Protein AF-A0A5C5SPI8-F1 (afdb_monomer_lite)

pLDDT: mean 88.45, std 10.44, range [51.81, 97.94]

Structure (mmCIF, N/CA/C/O backbone):
data_AF-A0A5C5SPI8-F1
#
_entry.id   AF-A0A5C5SPI8-F1
#
loop_
_atom_site.group_PDB
_atom_site.id
_atom_site.type_symbol
_atom_site.label_atom_id
_atom_site.label_alt_id
_atom_site.label_comp_id
_atom_site.label_asym_id
_atom_site.label_entity_id
_atom_site.label_seq_id
_atom_site.pdbx_PDB_ins_code
_atom_site.Cartn_x
_atom_site.Cartn_y
_atom_site.Cartn_z
_atom_site.occupancy
_atom_site.B_iso_or_equiv
_atom_site.auth_seq_id
_atom_site.auth_comp_id
_atom_site.auth_asym_id
_atom_site.auth_atom_id
_atom_site.pdbx_PDB_model_num
ATOM 1 N N . MET A 1 1 ? 3.574 -2.630 -10.233 1.00 72.62 1 MET A N 1
ATOM 2 C CA . MET A 1 1 ? 4.723 -3.313 -10.884 1.00 72.62 1 MET A CA 1
ATOM 3 C C . MET A 1 1 ? 5.734 -3.700 -9.813 1.00 72.62 1 MET A C 1
ATOM 5 O O . MET A 1 1 ? 6.119 -2.830 -9.042 1.00 72.62 1 MET A O 1
ATOM 9 N N . THR A 1 2 ? 6.133 -4.973 -9.719 1.00 78.25 2 THR A N 1
ATOM 10 C CA . THR A 1 2 ? 7.056 -5.429 -8.660 1.00 78.25 2 THR A CA 1
ATOM 11 C C . THR A 1 2 ? 8.488 -4.953 -8.918 1.00 78.25 2 THR A C 1
ATOM 13 O O . THR A 1 2 ? 8.890 -4.759 -10.068 1.00 78.25 2 THR A O 1
ATOM 16 N N . ARG A 1 3 ? 9.302 -4.815 -7.864 1.00 78.56 3 ARG A N 1
ATOM 17 C CA . ARG A 1 3 ? 10.731 -4.468 -7.985 1.00 78.56 3 ARG A CA 1
ATOM 18 C C . ARG A 1 3 ? 11.495 -5.427 -8.899 1.00 78.56 3 ARG A C 1
ATOM 20 O O . ARG A 1 3 ? 12.309 -4.992 -9.707 1.00 78.56 3 ARG A O 1
ATOM 27 N N . ARG A 1 4 ? 11.189 -6.726 -8.823 1.00 83.06 4 ARG A N 1
ATOM 28 C CA . ARG A 1 4 ? 11.770 -7.750 -9.710 1.00 83.06 4 ARG A CA 1
ATOM 29 C C . ARG A 1 4 ? 11.398 -7.515 -11.174 1.00 83.06 4 ARG A C 1
ATOM 31 O O . ARG A 1 4 ? 12.216 -7.746 -12.055 1.00 83.06 4 ARG A O 1
ATOM 38 N N . ALA A 1 5 ? 10.179 -7.055 -11.455 1.00 84.62 5 ALA A N 1
ATOM 39 C CA . ALA A 1 5 ? 9.789 -6.675 -12.809 1.00 84.62 5 ALA A CA 1
ATOM 40 C C . ALA A 1 5 ? 10.542 -5.424 -13.289 1.00 84.62 5 ALA A C 1
ATOM 42 O O . ALA A 1 5 ? 11.054 -5.443 -14.401 1.00 84.62 5 ALA A O 1
ATOM 43 N N . LEU A 1 6 ? 10.687 -4.391 -12.447 1.00 87.00 6 LEU A N 1
ATOM 44 C CA . LEU A 1 6 ? 11.466 -3.191 -12.790 1.00 87.00 6 LEU A CA 1
ATOM 45 C C . LEU A 1 6 ? 12.919 -3.534 -13.124 1.00 87.00 6 LEU A C 1
ATOM 47 O O . LEU A 1 6 ? 13.425 -3.112 -14.156 1.00 87.00 6 LEU A O 1
ATOM 51 N N . LEU A 1 7 ? 13.568 -4.339 -12.280 1.00 89.50 7 LEU A N 1
ATOM 52 C CA . LEU A 1 7 ? 14.961 -4.728 -12.483 1.00 89.50 7 LEU A CA 1
ATOM 53 C C . LEU A 1 7 ? 15.142 -5.532 -13.776 1.00 89.50 7 LEU A C 1
ATOM 55 O O . LEU A 1 7 ? 16.089 -5.280 -14.511 1.00 89.50 7 LEU A O 1
ATOM 59 N N . ARG A 1 8 ? 14.205 -6.434 -14.103 1.00 91.31 8 ARG A N 1
ATOM 60 C CA . ARG A 1 8 ? 14.204 -7.134 -15.398 1.00 91.31 8 ARG A CA 1
ATOM 61 C C . ARG A 1 8 ? 14.131 -6.159 -16.571 1.00 91.31 8 ARG A C 1
ATOM 63 O O . ARG A 1 8 ? 14.916 -6.298 -17.499 1.00 91.31 8 ARG A O 1
ATOM 70 N N . TRP A 1 9 ? 13.251 -5.159 -16.518 1.00 91.31 9 TRP A N 1
ATOM 71 C CA . TRP A 1 9 ? 13.147 -4.158 -17.585 1.00 91.31 9 TRP A CA 1
ATOM 72 C C . TRP A 1 9 ? 14.398 -3.289 -17.709 1.00 91.31 9 TRP A C 1
ATOM 74 O O . TRP A 1 9 ? 14.837 -3.038 -18.824 1.00 91.31 9 TRP A O 1
ATOM 84 N N . VAL A 1 10 ? 15.017 -2.900 -16.591 1.00 91.62 10 VAL A N 1
ATOM 85 C CA . VAL A 1 10 ? 16.306 -2.188 -16.596 1.00 91.62 10 VAL A CA 1
ATOM 86 C C . VAL A 1 10 ? 17.387 -3.027 -17.275 1.00 91.62 10 VAL A C 1
ATOM 88 O O . VAL A 1 10 ? 18.073 -2.529 -18.163 1.00 91.62 10 VAL A O 1
ATOM 91 N N . VAL A 1 11 ? 17.508 -4.306 -16.908 1.00 93.38 11 VAL A N 1
ATOM 92 C CA . VAL A 1 11 ? 18.486 -5.220 -17.517 1.00 93.38 11 VAL A CA 1
ATOM 93 C C . VAL A 1 11 ? 18.221 -5.391 -19.013 1.00 93.38 11 VAL A C 1
ATOM 95 O O . VAL A 1 11 ? 19.154 -5.289 -19.801 1.00 93.38 11 VAL A O 1
ATOM 98 N N . ILE A 1 12 ? 16.963 -5.584 -19.421 1.00 93.44 12 ILE A N 1
ATOM 99 C CA . ILE A 1 12 ? 16.587 -5.693 -20.838 1.00 93.44 12 ILE A CA 1
ATOM 100 C C . ILE A 1 12 ? 16.983 -4.425 -21.603 1.00 93.44 12 ILE A C 1
ATOM 102 O O . ILE A 1 12 ? 17.610 -4.530 -22.652 1.00 93.44 12 ILE A O 1
ATOM 106 N N . SER A 1 13 ? 16.692 -3.234 -21.074 1.00 91.19 13 SER A N 1
ATOM 107 C CA . SER A 1 13 ? 17.072 -1.975 -21.726 1.00 91.19 13 SER A CA 1
ATOM 108 C C . SER A 1 13 ? 18.589 -1.819 -21.863 1.00 91.19 13 SER A C 1
ATOM 110 O O . SER A 1 13 ? 19.062 -1.381 -22.909 1.00 91.19 13 SER A O 1
ATOM 112 N N . ILE A 1 14 ? 19.365 -2.222 -20.849 1.00 92.56 14 ILE A N 1
ATOM 113 C CA . ILE A 1 14 ? 20.835 -2.231 -20.928 1.00 92.56 14 ILE A CA 1
ATOM 114 C C . ILE A 1 14 ? 21.304 -3.194 -22.025 1.00 92.56 14 ILE A C 1
ATOM 116 O O . ILE A 1 14 ? 22.147 -2.824 -22.840 1.00 92.56 14 ILE A O 1
ATOM 120 N N . LEU A 1 15 ? 20.739 -4.403 -22.086 1.00 94.12 15 LEU A N 1
ATOM 121 C CA . LEU A 1 15 ? 21.083 -5.390 -23.112 1.00 94.12 15 LEU A CA 1
ATOM 122 C C . LEU A 1 15 ? 20.756 -4.895 -24.523 1.00 94.12 15 LEU A C 1
ATOM 124 O O . LEU A 1 15 ? 21.548 -5.130 -25.430 1.00 94.12 15 LEU A O 1
ATOM 128 N N . VAL A 1 16 ? 19.650 -4.168 -24.710 1.00 92.69 16 VAL A N 1
ATOM 129 C CA . VAL A 1 16 ? 19.309 -3.541 -25.998 1.00 92.69 16 VAL A CA 1
ATOM 130 C C . VAL A 1 16 ? 20.384 -2.537 -26.417 1.00 92.69 16 VAL A C 1
ATOM 132 O O . VAL A 1 16 ? 20.832 -2.581 -27.560 1.00 92.69 16 VAL A O 1
ATOM 135 N N . TYR A 1 17 ? 20.856 -1.681 -25.506 1.00 91.94 17 TYR A N 1
ATOM 136 C CA . TYR A 1 17 ? 21.922 -0.723 -25.824 1.00 91.94 17 TYR A CA 1
ATOM 137 C C . TYR A 1 17 ? 23.259 -1.398 -26.126 1.00 91.94 17 TYR A C 1
ATOM 139 O O . TYR A 1 17 ? 23.939 -1.006 -27.074 1.00 91.94 17 TYR A O 1
ATOM 147 N N . VAL A 1 18 ? 23.622 -2.433 -25.364 1.00 93.62 18 VAL A N 1
ATOM 148 C CA . VAL A 1 18 ? 24.851 -3.203 -25.604 1.00 93.62 18 VAL A CA 1
ATOM 149 C C . VAL A 1 18 ? 24.783 -3.929 -26.949 1.00 93.62 18 VAL A C 1
ATOM 151 O O . VAL A 1 18 ? 25.724 -3.839 -27.735 1.00 93.62 18 VAL A O 1
ATOM 154 N N . ALA A 1 19 ? 23.667 -4.599 -27.248 1.00 93.25 19 ALA A N 1
ATOM 155 C CA . ALA A 1 19 ? 23.464 -5.298 -28.515 1.00 93.25 19 ALA A CA 1
ATOM 156 C C . ALA A 1 19 ? 23.486 -4.331 -29.704 1.00 93.25 19 ALA A C 1
ATOM 158 O O . ALA A 1 19 ? 24.113 -4.622 -30.720 1.00 93.25 19 ALA A O 1
ATOM 159 N N . TYR A 1 20 ? 22.861 -3.162 -29.563 1.00 92.00 20 TYR A N 1
ATOM 160 C CA . TYR A 1 20 ? 22.868 -2.127 -30.590 1.00 92.00 20 TYR A CA 1
ATOM 161 C C . TYR A 1 20 ? 24.275 -1.572 -30.854 1.00 92.00 20 TYR A C 1
ATOM 163 O O . TYR A 1 20 ? 24.692 -1.461 -32.006 1.00 92.00 20 TYR A O 1
ATOM 171 N N . GLY A 1 21 ? 25.041 -1.287 -29.796 1.00 90.50 21 GLY A N 1
ATOM 172 C CA . GLY A 1 21 ? 26.439 -0.870 -29.921 1.00 90.50 21 GLY A CA 1
ATOM 173 C C . GLY A 1 21 ? 27.302 -1.932 -30.606 1.00 90.50 21 GLY A C 1
ATOM 174 O O . GLY A 1 21 ? 28.035 -1.615 -31.542 1.00 90.50 21 GLY A O 1
ATOM 175 N N . ALA A 1 22 ? 27.161 -3.198 -30.200 1.00 91.25 22 ALA A N 1
ATOM 176 C CA . ALA A 1 22 ? 27.872 -4.316 -30.817 1.00 91.25 22 ALA A CA 1
ATOM 177 C C . ALA A 1 22 ? 27.516 -4.471 -32.308 1.00 91.25 22 ALA A C 1
ATOM 179 O O . ALA A 1 22 ? 28.406 -4.634 -33.144 1.00 91.25 22 ALA A O 1
ATOM 180 N N . LEU A 1 23 ? 26.234 -4.341 -32.658 1.00 89.94 23 LEU A N 1
ATOM 181 C CA . LEU A 1 23 ? 25.749 -4.389 -34.038 1.00 89.94 23 LEU A CA 1
ATOM 182 C C . LEU A 1 23 ? 26.369 -3.280 -34.902 1.00 89.94 23 LEU A C 1
ATOM 184 O O . LEU A 1 23 ? 26.854 -3.557 -35.998 1.00 89.94 23 LEU A O 1
ATOM 188 N N . LEU A 1 24 ? 26.413 -2.042 -34.398 1.00 88.75 24 LEU A N 1
ATOM 189 C CA . LEU A 1 24 ? 27.061 -0.926 -35.096 1.00 88.75 24 LEU A CA 1
ATOM 190 C C . LEU A 1 24 ? 28.559 -1.181 -35.300 1.00 88.75 24 LEU A C 1
ATOM 192 O O . LEU A 1 24 ? 29.081 -0.924 -36.384 1.00 88.75 24 LEU A O 1
ATOM 196 N N . THR A 1 25 ? 29.252 -1.714 -34.286 1.00 87.62 25 THR A N 1
ATOM 197 C CA . THR A 1 25 ? 30.677 -2.060 -34.424 1.00 87.62 25 THR A CA 1
ATOM 198 C C . THR A 1 25 ? 30.917 -3.184 -35.427 1.00 87.62 25 THR A C 1
ATOM 200 O O . THR A 1 25 ? 31.888 -3.124 -36.176 1.00 87.62 25 THR A O 1
ATOM 203 N N . TRP A 1 26 ? 30.019 -4.171 -35.487 1.00 88.88 26 TRP A N 1
ATOM 204 C CA . TRP A 1 26 ? 30.094 -5.274 -36.439 1.00 88.88 26 TRP A CA 1
ATOM 205 C C . TRP A 1 26 ? 29.888 -4.795 -37.877 1.00 88.88 26 TRP A C 1
ATOM 207 O O . TRP A 1 26 ? 30.702 -5.105 -38.742 1.00 88.88 26 TRP A O 1
ATOM 217 N N . PHE A 1 27 ? 28.851 -3.989 -38.133 1.00 87.44 27 PHE A N 1
ATOM 218 C CA . PHE A 1 27 ? 28.604 -3.438 -39.468 1.00 87.44 27 PHE A CA 1
ATOM 219 C C . PHE A 1 27 ? 29.737 -2.538 -39.954 1.00 87.44 27 PHE A C 1
ATOM 221 O O . PHE A 1 27 ? 30.085 -2.609 -41.124 1.00 87.44 27 PHE A O 1
ATOM 228 N N . LYS A 1 28 ? 30.370 -1.770 -39.061 1.00 82.69 28 LYS A N 1
ATOM 229 C CA . LYS A 1 28 ? 31.554 -0.975 -39.408 1.00 82.69 28 LYS A CA 1
ATOM 230 C C . LYS A 1 28 ? 32.764 -1.833 -39.810 1.00 82.69 28 LYS A C 1
ATOM 232 O O . LYS A 1 28 ? 33.607 -1.369 -40.561 1.00 82.69 28 LYS A O 1
ATOM 237 N N . PHE A 1 29 ? 32.894 -3.045 -39.268 1.00 84.06 29 PHE A N 1
ATOM 238 C CA . PHE A 1 29 ? 34.015 -3.940 -39.579 1.00 84.06 29 PHE A CA 1
ATOM 239 C C . PHE A 1 29 ? 33.792 -4.744 -40.869 1.00 84.06 29 PHE A C 1
ATOM 241 O O . PHE A 1 29 ? 34.738 -5.259 -41.459 1.00 84.06 29 PHE A O 1
ATOM 248 N N . VAL A 1 30 ? 32.538 -4.877 -41.304 1.00 84.88 30 VAL A N 1
ATOM 249 C CA . VAL A 1 30 ? 32.168 -5.581 -42.530 1.00 84.88 30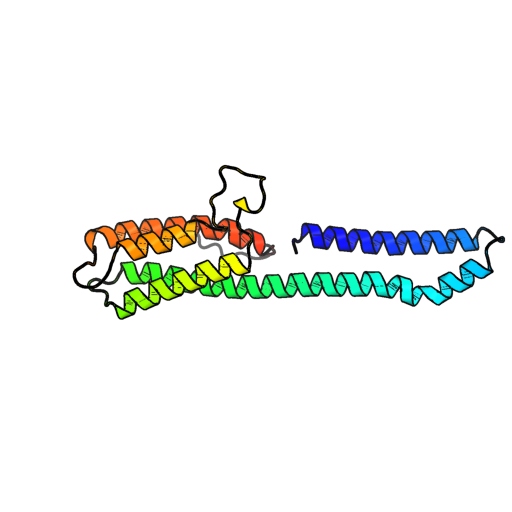 VAL A CA 1
ATOM 250 C C . VAL A 1 30 ? 31.853 -4.542 -43.607 1.00 84.88 30 VAL A C 1
ATOM 252 O O . VAL A 1 30 ? 30.705 -4.124 -43.735 1.00 84.88 30 VAL A O 1
ATOM 255 N N . ASP A 1 31 ? 32.851 -4.195 -44.430 1.00 74.88 31 ASP A N 1
ATOM 256 C CA . ASP A 1 31 ? 32.797 -3.175 -45.509 1.00 74.88 31 ASP A CA 1
ATOM 257 C C . ASP A 1 31 ? 31.640 -3.344 -46.523 1.00 74.88 31 ASP A C 1
ATOM 259 O O . ASP A 1 31 ? 31.391 -2.497 -47.375 1.00 74.88 31 ASP A O 1
ATOM 263 N N . ARG A 1 32 ? 30.895 -4.451 -46.454 1.00 75.62 32 ARG A N 1
ATOM 264 C CA . ARG A 1 32 ? 29.754 -4.757 -47.323 1.00 75.62 32 ARG A CA 1
ATOM 265 C C . ARG A 1 32 ? 28.450 -4.047 -46.926 1.00 75.62 32 ARG A C 1
ATOM 267 O O . ARG A 1 32 ? 27.472 -4.175 -47.658 1.00 75.62 32 ARG A O 1
ATOM 274 N N . PHE A 1 33 ? 28.400 -3.356 -45.783 1.00 78.94 33 PHE A N 1
ATOM 275 C CA . PHE A 1 33 ? 27.154 -2.835 -45.193 1.00 78.94 33 PHE A CA 1
ATOM 276 C C . PHE A 1 33 ? 27.175 -1.334 -44.835 1.00 78.94 33 PHE A C 1
ATOM 278 O O . PHE A 1 33 ? 26.428 -0.908 -43.953 1.00 78.94 33 PHE A O 1
ATOM 285 N N . ASP A 1 34 ? 27.975 -0.516 -45.524 1.00 82.62 34 ASP A N 1
ATOM 286 C CA . ASP A 1 34 ? 28.138 0.918 -45.216 1.00 82.62 34 ASP A CA 1
ATOM 287 C C . ASP A 1 34 ? 26.823 1.723 -45.220 1.00 82.62 34 ASP A C 1
ATOM 289 O O . ASP A 1 34 ? 26.576 2.515 -44.308 1.00 82.62 34 ASP A O 1
ATOM 293 N N . GLU A 1 35 ? 25.927 1.486 -46.185 1.00 85.00 35 GLU A N 1
ATOM 294 C CA . GLU A 1 35 ? 24.625 2.175 -46.253 1.00 85.00 35 GLU A CA 1
ATOM 295 C C . GLU A 1 35 ? 23.737 1.867 -45.033 1.00 85.00 35 GLU A C 1
ATOM 297 O O . GLU A 1 35 ? 23.106 2.759 -44.461 1.00 85.00 35 GLU A O 1
ATOM 302 N N . LEU A 1 36 ? 23.728 0.606 -44.585 1.00 82.75 36 LEU A N 1
ATOM 303 C CA . LEU A 1 36 ? 22.985 0.169 -43.398 1.00 82.75 36 LEU A CA 1
ATOM 304 C C . LEU A 1 36 ? 23.602 0.717 -42.107 1.00 82.75 36 LEU A C 1
ATOM 306 O O . LEU A 1 36 ? 22.867 1.056 -41.177 1.00 82.75 36 LEU A O 1
ATOM 310 N N . TYR A 1 37 ? 24.931 0.835 -42.045 1.00 87.06 37 TYR A N 1
ATOM 311 C CA . TYR A 1 37 ? 25.619 1.455 -40.915 1.00 87.06 37 TYR A CA 1
ATOM 312 C C . TYR A 1 37 ? 25.238 2.932 -40.765 1.00 87.06 37 TYR A C 1
ATOM 314 O O . TYR A 1 37 ? 24.908 3.350 -39.654 1.00 87.06 37 TYR A O 1
ATOM 322 N N . VAL A 1 38 ? 25.238 3.708 -41.857 1.00 86.06 38 VAL A N 1
ATOM 323 C CA . VAL A 1 38 ? 24.836 5.127 -41.833 1.00 86.06 38 VAL A CA 1
ATOM 324 C C . VAL A 1 38 ? 23.380 5.265 -41.390 1.00 86.06 38 VAL A C 1
ATOM 326 O O . VAL A 1 38 ? 23.105 6.011 -40.452 1.00 86.06 38 VAL A O 1
ATOM 329 N N . LEU A 1 39 ? 22.468 4.471 -41.964 1.00 87.19 39 LEU A N 1
ATOM 330 C CA . LEU A 1 39 ? 21.051 4.491 -41.591 1.00 87.19 39 LEU A CA 1
ATOM 331 C C . LEU A 1 39 ? 20.829 4.182 -40.101 1.00 87.19 39 LEU A C 1
ATOM 333 O O . LEU A 1 39 ? 20.083 4.892 -39.423 1.00 87.19 39 LEU A O 1
ATOM 337 N N . LEU A 1 40 ? 21.467 3.129 -39.577 1.00 86.00 40 LEU A N 1
ATOM 338 C CA . LEU A 1 40 ? 21.348 2.773 -38.163 1.00 86.00 40 LEU A CA 1
ATOM 339 C C . LEU A 1 40 ? 21.964 3.859 -37.282 1.00 86.00 40 LEU A C 1
ATOM 341 O O . LEU A 1 40 ? 21.304 4.351 -36.372 1.00 86.00 40 LEU A O 1
ATOM 345 N N . LYS A 1 41 ? 23.193 4.291 -37.574 1.00 88.56 41 LYS A N 1
ATOM 346 C CA . LYS A 1 41 ? 23.879 5.350 -36.825 1.00 88.56 41 LYS A CA 1
ATOM 347 C C . LYS A 1 41 ? 23.022 6.615 -36.724 1.00 88.56 41 LYS A C 1
ATOM 349 O O . LYS A 1 41 ? 22.874 7.144 -35.622 1.00 88.56 41 LYS A O 1
ATOM 354 N N . ASP A 1 42 ? 22.429 7.058 -37.826 1.00 90.00 42 ASP A N 1
ATOM 355 C CA . ASP A 1 42 ? 21.577 8.250 -37.854 1.00 90.00 42 ASP A CA 1
ATOM 356 C C . ASP A 1 42 ? 20.254 8.015 -37.098 1.00 90.00 42 ASP A C 1
ATOM 358 O O . ASP A 1 42 ? 19.723 8.914 -36.443 1.00 90.00 42 ASP A O 1
ATOM 362 N N . GLY A 1 43 ? 19.770 6.769 -37.078 1.00 88.50 43 GLY A N 1
ATOM 363 C CA . GLY A 1 43 ? 18.635 6.312 -36.275 1.00 88.50 43 GLY A CA 1
ATOM 364 C C . GLY A 1 43 ? 18.925 6.063 -34.786 1.00 88.50 43 GLY A C 1
ATOM 365 O O . GLY A 1 43 ? 18.003 5.715 -34.042 1.00 88.50 43 GLY A O 1
ATOM 366 N N . ALA A 1 44 ? 20.161 6.249 -34.305 1.00 88.06 44 ALA A N 1
ATOM 367 C CA . ALA A 1 44 ? 20.547 5.914 -32.927 1.00 88.06 44 ALA A CA 1
ATOM 368 C C . ALA A 1 44 ? 19.720 6.654 -31.861 1.00 88.06 44 ALA A C 1
ATOM 370 O O . ALA A 1 44 ? 19.452 6.109 -30.785 1.00 88.06 44 ALA A O 1
ATOM 371 N N . ILE A 1 45 ? 19.264 7.873 -32.160 1.00 89.44 45 ILE A N 1
ATOM 372 C CA . ILE A 1 45 ? 18.375 8.634 -31.271 1.00 89.44 45 ILE A CA 1
ATOM 373 C C . ILE A 1 45 ? 17.043 7.896 -31.078 1.00 89.44 45 ILE A C 1
ATOM 375 O O . ILE A 1 45 ? 16.564 7.793 -29.954 1.00 89.44 45 ILE A O 1
ATOM 379 N N . PHE A 1 46 ? 16.467 7.306 -32.127 1.00 88.31 46 PHE A N 1
ATOM 380 C CA . PHE A 1 46 ? 15.212 6.556 -32.012 1.00 88.31 46 PHE A CA 1
ATOM 381 C C . PHE A 1 46 ? 15.395 5.250 -31.238 1.00 88.31 46 PHE A C 1
ATOM 383 O O . PHE A 1 46 ? 14.592 4.933 -30.358 1.00 88.31 46 PHE A O 1
ATOM 390 N N . VAL A 1 47 ? 16.483 4.524 -31.512 1.00 87.50 47 VAL A N 1
ATOM 391 C CA . VAL A 1 47 ? 16.797 3.270 -30.810 1.00 87.50 47 VAL A CA 1
ATOM 392 C C . VAL A 1 47 ? 17.080 3.515 -29.327 1.00 87.50 47 VAL A C 1
ATOM 394 O O . VAL A 1 47 ? 16.706 2.697 -28.489 1.00 87.50 47 VAL A O 1
ATOM 397 N N . SER A 1 48 ? 17.686 4.654 -28.980 1.00 87.88 48 SER A N 1
ATOM 398 C CA . SER A 1 48 ? 17.901 5.045 -27.582 1.00 87.88 48 SER A CA 1
ATOM 399 C C . SER A 1 48 ? 16.641 5.590 -26.903 1.00 87.88 48 SER A C 1
ATOM 401 O O . SER A 1 48 ? 16.398 5.302 -25.730 1.00 87.88 48 SER A O 1
ATOM 403 N N . ALA A 1 49 ? 15.793 6.321 -27.626 1.00 92.69 49 ALA A N 1
ATOM 404 C CA . ALA A 1 49 ? 14.584 6.916 -27.067 1.00 92.69 49 ALA A CA 1
ATOM 405 C C . ALA A 1 49 ? 13.556 5.869 -26.610 1.00 92.69 49 ALA A C 1
ATOM 407 O O . ALA A 1 49 ? 12.930 6.051 -25.565 1.00 92.69 49 ALA A O 1
ATOM 408 N N . VAL A 1 50 ? 13.385 4.763 -27.344 1.00 91.12 50 VAL A N 1
ATOM 409 C CA . VAL A 1 50 ? 12.337 3.768 -27.043 1.00 91.12 50 VAL A CA 1
ATOM 410 C C . VAL A 1 50 ? 12.544 3.079 -25.680 1.00 91.12 50 VAL A C 1
ATOM 412 O O . VAL A 1 50 ? 11.633 3.146 -24.846 1.00 91.12 50 VAL A O 1
ATOM 415 N N . PRO A 1 51 ? 13.707 2.466 -25.367 1.00 91.56 51 PRO A N 1
ATOM 416 C CA . PRO A 1 51 ? 13.924 1.857 -24.056 1.00 91.56 51 PRO A CA 1
ATOM 417 C C . PRO A 1 51 ? 13.954 2.897 -22.930 1.00 91.56 51 PRO A C 1
ATOM 419 O O . PRO A 1 51 ? 13.483 2.607 -21.830 1.00 91.56 51 PRO A O 1
ATOM 422 N N . ALA A 1 52 ? 14.448 4.113 -23.189 1.00 90.94 52 ALA A N 1
ATOM 423 C CA . ALA A 1 52 ? 14.432 5.206 -22.216 1.00 90.94 52 ALA A CA 1
ATOM 424 C C . ALA A 1 52 ? 13.002 5.641 -21.844 1.00 90.94 52 ALA A C 1
ATOM 426 O O . ALA A 1 52 ? 12.677 5.773 -20.659 1.00 90.94 52 ALA A O 1
ATOM 427 N N . ALA A 1 53 ? 12.125 5.811 -22.836 1.00 94.81 53 ALA A N 1
ATOM 428 C CA . ALA A 1 53 ? 10.718 6.134 -22.618 1.00 94.81 53 ALA A CA 1
ATOM 429 C C . ALA A 1 53 ? 9.997 5.004 -21.868 1.00 94.81 53 ALA A C 1
ATOM 431 O O . ALA A 1 53 ? 9.257 5.257 -20.913 1.00 94.81 53 ALA A O 1
ATOM 432 N N . TRP A 1 54 ? 10.271 3.748 -22.232 1.00 92.69 54 TRP A N 1
ATOM 433 C CA . TRP A 1 54 ? 9.703 2.589 -21.544 1.00 92.69 54 TRP A CA 1
ATOM 434 C C . TRP A 1 54 ? 10.137 2.501 -20.077 1.00 92.69 54 TRP A C 1
ATOM 436 O O . TRP A 1 54 ? 9.307 2.268 -19.193 1.00 92.69 54 TRP A O 1
ATOM 446 N N . LEU A 1 55 ? 11.424 2.731 -19.793 1.00 93.12 55 LEU A N 1
ATOM 447 C CA . LEU A 1 55 ? 11.929 2.783 -18.423 1.00 93.12 55 LEU A CA 1
ATOM 448 C C . LEU A 1 55 ? 11.282 3.917 -17.637 1.00 93.12 55 LEU A C 1
ATOM 450 O O . LEU A 1 55 ? 10.848 3.689 -16.510 1.00 93.12 55 LEU A O 1
ATOM 454 N N . THR A 1 56 ? 11.150 5.101 -18.235 1.00 94.31 56 THR A N 1
ATOM 455 C CA . THR A 1 56 ? 10.451 6.234 -17.615 1.00 94.31 56 THR A CA 1
ATOM 456 C C . THR A 1 56 ? 9.024 5.849 -17.222 1.00 94.31 56 THR A C 1
ATOM 458 O O . THR A 1 56 ? 8.644 6.018 -16.063 1.00 94.31 56 THR A O 1
ATOM 461 N N . ALA A 1 57 ? 8.261 5.233 -18.129 1.00 93.25 57 ALA A N 1
ATOM 462 C CA . ALA A 1 57 ? 6.909 4.754 -17.835 1.00 93.25 57 ALA A CA 1
ATOM 463 C C . ALA A 1 57 ? 6.892 3.694 -16.713 1.00 93.25 57 ALA A C 1
ATOM 465 O O . ALA A 1 57 ? 6.023 3.704 -15.838 1.00 93.25 57 ALA A O 1
ATOM 466 N N . CYS A 1 58 ? 7.872 2.787 -16.700 1.00 92.50 58 CYS A N 1
ATOM 467 C CA . CYS A 1 58 ? 8.039 1.785 -15.648 1.00 92.50 58 CYS A CA 1
ATOM 468 C C . CYS A 1 58 ? 8.314 2.413 -14.271 1.00 92.50 58 CYS A C 1
ATOM 470 O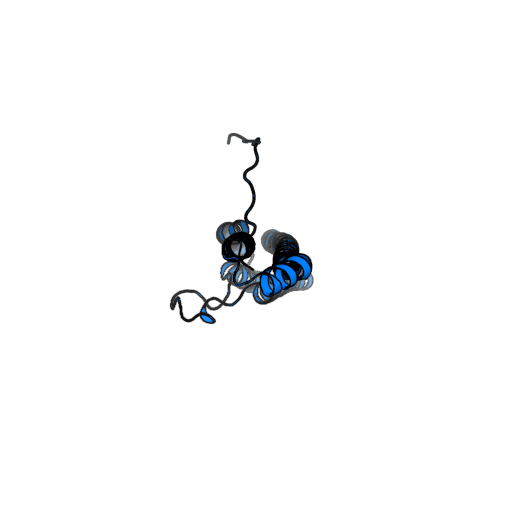 O . CYS A 1 58 ? 7.711 1.998 -13.275 1.00 92.50 58 CYS A O 1
ATOM 472 N N . PHE A 1 59 ? 9.201 3.409 -14.209 1.00 92.38 59 PHE A N 1
ATOM 473 C CA . PHE A 1 59 ? 9.506 4.145 -12.984 1.00 92.38 59 PHE A CA 1
ATOM 474 C C . PHE A 1 59 ? 8.291 4.930 -12.492 1.00 92.38 59 PHE A C 1
ATOM 476 O O . PHE A 1 59 ? 7.930 4.787 -11.327 1.00 92.38 59 PHE A O 1
ATOM 483 N N . GLN A 1 60 ? 7.602 5.656 -13.377 1.00 93.25 60 GLN A N 1
ATOM 484 C CA . GLN A 1 60 ? 6.375 6.389 -13.040 1.00 93.25 60 GLN A CA 1
ATOM 485 C C . GLN A 1 60 ? 5.314 5.470 -12.419 1.00 93.25 60 GLN A C 1
ATOM 487 O O . GLN A 1 60 ? 4.783 5.768 -11.349 1.00 93.25 60 GLN A O 1
ATOM 492 N N . ARG A 1 61 ? 5.069 4.297 -13.019 1.00 91.25 61 ARG A N 1
ATOM 493 C CA . ARG A 1 61 ? 4.136 3.297 -12.466 1.00 91.25 61 ARG A CA 1
ATOM 494 C C . ARG A 1 61 ? 4.563 2.780 -11.090 1.00 91.25 61 ARG A C 1
ATOM 496 O O . ARG A 1 61 ? 3.706 2.510 -10.252 1.00 91.25 61 ARG A O 1
ATOM 503 N N . ARG A 1 62 ? 5.866 2.588 -10.844 1.00 89.88 62 ARG A N 1
ATOM 504 C CA . ARG A 1 62 ? 6.361 2.145 -9.526 1.00 89.88 62 ARG A CA 1
ATOM 505 C C . ARG A 1 62 ? 6.220 3.249 -8.481 1.00 89.88 62 ARG A C 1
ATOM 507 O O . ARG A 1 62 ? 5.821 2.934 -7.364 1.00 89.88 62 ARG A O 1
ATOM 514 N N . THR A 1 63 ? 6.525 4.493 -8.834 1.00 91.25 63 THR A N 1
ATOM 515 C CA . THR A 1 63 ? 6.382 5.645 -7.936 1.00 91.25 63 THR A CA 1
ATOM 516 C C . THR A 1 63 ? 4.928 5.839 -7.527 1.00 91.25 63 THR A C 1
ATOM 518 O O . THR A 1 63 ? 4.648 5.821 -6.333 1.00 91.25 63 THR A O 1
ATOM 521 N N . SER A 1 64 ? 4.003 5.873 -8.492 1.00 91.81 64 SER A N 1
ATOM 522 C CA . SER A 1 64 ? 2.566 6.010 -8.218 1.00 91.81 64 SER A CA 1
ATOM 523 C C . SER A 1 64 ? 2.030 4.884 -7.325 1.00 91.81 64 SER A C 1
ATOM 525 O O . SER A 1 64 ? 1.303 5.137 -6.371 1.00 91.81 64 SER A O 1
ATOM 527 N N . PHE A 1 65 ? 2.464 3.640 -7.555 1.00 90.75 65 PHE A N 1
ATOM 528 C CA . PHE A 1 65 ? 2.113 2.528 -6.668 1.00 90.75 65 PHE A CA 1
ATOM 529 C C . PHE A 1 65 ? 2.641 2.723 -5.237 1.00 90.75 65 PHE A C 1
ATOM 531 O O . PHE A 1 65 ? 1.940 2.426 -4.277 1.00 90.75 65 PHE A O 1
ATOM 538 N N . LEU A 1 66 ? 3.885 3.188 -5.072 1.00 90.81 66 LEU A N 1
ATOM 539 C CA . LEU A 1 66 ? 4.460 3.419 -3.743 1.00 90.81 66 LEU A CA 1
ATOM 540 C C . LEU A 1 66 ? 3.767 4.567 -3.006 1.00 90.81 66 LEU A C 1
ATOM 542 O O . LEU A 1 66 ? 3.655 4.504 -1.786 1.00 90.81 66 LEU A O 1
ATOM 546 N N . GLU A 1 67 ? 3.322 5.596 -3.722 1.00 92.12 67 GLU A N 1
ATOM 547 C CA . GLU A 1 67 ? 2.518 6.691 -3.169 1.00 92.12 67 GLU A CA 1
ATOM 548 C C . GLU A 1 67 ? 1.167 6.175 -2.671 1.00 92.12 67 GLU A C 1
ATOM 550 O O . GLU A 1 67 ? 0.886 6.299 -1.482 1.00 92.12 67 GLU A O 1
ATOM 555 N N . GLN A 1 68 ? 0.417 5.463 -3.518 1.00 92.06 68 GLN A N 1
ATOM 556 C CA . GLN A 1 68 ? -0.849 4.827 -3.125 1.00 92.06 68 GLN A CA 1
ATOM 557 C C . GLN A 1 68 ? -0.674 3.901 -1.916 1.00 92.06 68 GLN A C 1
ATOM 559 O O . GLN A 1 68 ? -1.486 3.904 -0.996 1.00 92.06 68 GLN A O 1
ATOM 564 N N . LEU A 1 69 ? 0.425 3.141 -1.873 1.00 92.75 69 LEU A N 1
ATOM 565 C CA . LEU A 1 69 ? 0.719 2.257 -0.751 1.00 92.75 69 LEU A CA 1
ATOM 566 C C . LEU A 1 69 ? 0.974 3.029 0.557 1.00 92.75 69 LEU A C 1
ATOM 568 O O . LEU A 1 69 ? 0.577 2.555 1.621 1.00 92.75 69 LEU A O 1
ATOM 572 N N . ARG A 1 70 ? 1.620 4.207 0.506 1.00 92.69 70 ARG A N 1
ATOM 573 C CA . ARG A 1 70 ? 1.825 5.075 1.687 1.00 92.69 70 ARG A CA 1
ATOM 574 C C . ARG A 1 70 ? 0.504 5.621 2.210 1.00 92.69 70 ARG A C 1
ATOM 576 O O . ARG A 1 70 ? 0.288 5.583 3.422 1.00 92.69 70 ARG A O 1
ATOM 583 N N . ASP A 1 71 ? -0.360 6.077 1.314 1.00 93.56 71 ASP A N 1
ATOM 584 C CA . ASP A 1 71 ? -1.675 6.601 1.680 1.00 93.56 71 ASP A CA 1
ATOM 585 C C . ASP A 1 71 ? -2.534 5.498 2.303 1.00 93.56 71 ASP A C 1
ATOM 587 O O . ASP A 1 71 ? -3.064 5.668 3.403 1.00 93.56 71 ASP A O 1
ATOM 591 N N . LEU A 1 72 ? -2.555 4.319 1.674 1.00 93.88 72 LEU A N 1
ATOM 592 C CA . LEU A 1 72 ? -3.231 3.130 2.186 1.00 93.88 72 LEU A CA 1
ATOM 593 C C . LEU A 1 72 ? -2.707 2.716 3.566 1.00 93.88 72 LEU A C 1
ATOM 595 O O . LEU A 1 72 ? -3.484 2.379 4.458 1.00 93.88 72 LEU A O 1
ATOM 599 N N . TRP A 1 73 ? -1.387 2.760 3.771 1.00 94.44 73 TRP A N 1
ATOM 600 C CA . TRP A 1 73 ? -0.780 2.480 5.071 1.00 94.44 73 TRP A CA 1
ATOM 601 C C . TRP A 1 73 ? -1.248 3.462 6.146 1.00 94.44 73 TRP A C 1
ATOM 603 O O . TRP A 1 73 ? -1.582 3.032 7.249 1.00 94.44 73 TRP A O 1
ATOM 613 N N . SER A 1 74 ? -1.291 4.760 5.836 1.00 95.25 74 SER A N 1
ATOM 614 C CA . SER A 1 74 ? -1.764 5.785 6.771 1.00 95.25 74 SER A CA 1
ATOM 615 C C . SER A 1 74 ? -3.227 5.549 7.162 1.00 95.25 74 SER A C 1
ATOM 617 O O . SER A 1 74 ? -3.546 5.476 8.349 1.00 95.25 74 SER A O 1
ATOM 619 N N . GLN A 1 75 ? -4.096 5.325 6.171 1.00 95.75 75 GLN A N 1
ATOM 620 C CA . GLN A 1 75 ? -5.521 5.049 6.388 1.00 95.75 75 GLN A CA 1
ATOM 621 C C . GLN A 1 75 ? -5.747 3.767 7.197 1.00 95.75 75 GLN A C 1
ATOM 623 O O . GLN A 1 75 ? -6.589 3.729 8.092 1.00 95.75 75 GLN A O 1
ATOM 628 N N . LEU A 1 76 ? -4.965 2.721 6.923 1.00 96.12 76 LEU A N 1
ATOM 629 C CA . LEU A 1 76 ? -5.018 1.468 7.668 1.00 96.12 76 LEU A CA 1
ATOM 630 C C . LEU A 1 76 ? -4.611 1.648 9.128 1.00 96.12 76 LEU A C 1
ATOM 632 O O . LEU A 1 76 ? -5.277 1.114 10.014 1.00 96.12 76 LEU A O 1
ATOM 636 N N . VAL A 1 77 ? -3.513 2.367 9.384 1.00 96.69 77 VAL A N 1
ATOM 637 C CA . VAL A 1 77 ? -3.076 2.657 10.753 1.00 96.69 77 VAL A CA 1
ATOM 638 C C . VAL A 1 77 ? -4.184 3.394 11.493 1.00 96.69 77 VAL A C 1
ATOM 640 O O . VAL A 1 77 ? -4.543 2.961 12.584 1.00 96.69 77 VAL A O 1
ATOM 643 N N . ASP A 1 78 ? -4.754 4.435 10.888 1.00 97.31 78 ASP A N 1
ATOM 644 C CA . ASP A 1 78 ? -5.848 5.217 11.468 1.00 97.31 78 ASP A CA 1
ATOM 645 C C . ASP A 1 78 ? -7.075 4.343 11.787 1.00 97.31 78 ASP A C 1
ATOM 647 O O . ASP A 1 78 ? -7.523 4.294 12.931 1.00 97.31 78 ASP A O 1
ATOM 651 N N . ALA A 1 79 ? -7.549 3.545 10.825 1.00 97.56 79 ALA A N 1
ATOM 652 C CA . ALA A 1 79 ? -8.697 2.658 11.018 1.00 97.56 79 ALA A CA 1
ATOM 653 C C . ALA A 1 79 ? -8.465 1.603 12.116 1.00 97.56 79 ALA A C 1
ATOM 655 O O . ALA A 1 79 ? -9.355 1.332 12.923 1.00 97.56 79 ALA A O 1
ATOM 656 N N . VAL A 1 80 ? -7.266 1.014 12.181 1.00 97.44 80 VAL A N 1
ATOM 657 C CA . VAL A 1 80 ? -6.919 0.038 13.226 1.00 97.44 80 VAL A CA 1
ATOM 658 C C . VAL A 1 80 ? -6.760 0.713 14.587 1.00 97.44 80 VAL A C 1
ATOM 660 O O . VAL A 1 80 ? -7.176 0.137 15.592 1.00 97.44 80 VAL A O 1
ATOM 663 N N . GLN A 1 81 ? -6.181 1.916 14.657 1.00 97.75 81 GLN A N 1
ATOM 664 C CA . GLN A 1 81 ? -6.104 2.654 15.919 1.00 97.75 81 GLN A CA 1
ATOM 665 C C . GLN A 1 81 ? -7.499 3.014 16.423 1.00 97.75 81 GLN A C 1
ATOM 667 O O . GLN A 1 81 ? -7.779 2.786 17.596 1.00 97.75 81 GLN A O 1
ATOM 672 N N . GLU A 1 82 ? -8.397 3.488 15.561 1.00 97.62 82 GLU A N 1
ATOM 673 C CA . GLU A 1 82 ? -9.786 3.743 15.948 1.00 97.62 82 GLU A CA 1
ATOM 674 C C . GLU A 1 82 ? -10.509 2.477 16.403 1.00 97.62 82 GLU A C 1
ATOM 676 O O . GLU A 1 82 ? -11.204 2.512 17.416 1.00 97.62 82 GLU A O 1
ATOM 681 N N . ALA A 1 83 ? -10.296 1.347 15.725 1.00 97.75 83 ALA A N 1
ATOM 682 C CA . ALA A 1 83 ? -10.818 0.055 16.160 1.00 97.75 83 ALA A CA 1
ATOM 683 C C . ALA A 1 83 ? -10.327 -0.316 17.567 1.00 97.75 83 ALA A C 1
ATOM 685 O O . ALA A 1 83 ? -11.119 -0.741 18.406 1.00 97.75 83 ALA A O 1
ATOM 686 N N . VAL A 1 84 ? -9.040 -0.108 17.860 1.00 97.81 84 VAL A N 1
ATOM 687 C CA . VAL A 1 84 ? -8.485 -0.321 19.204 1.00 97.81 84 VAL A CA 1
ATOM 688 C C . VAL A 1 84 ? -9.116 0.642 20.209 1.00 97.81 84 VAL A C 1
ATOM 690 O O . VAL A 1 84 ? -9.587 0.184 21.247 1.00 97.81 84 VAL A O 1
ATOM 693 N N . GLN A 1 85 ? -9.188 1.942 19.911 1.00 97.69 85 GLN A N 1
ATOM 694 C CA . GLN A 1 85 ? -9.782 2.942 20.809 1.00 97.69 85 GLN A CA 1
ATOM 695 C C . GLN A 1 85 ? -11.258 2.660 21.095 1.00 97.69 85 GLN A C 1
ATOM 697 O O . GLN A 1 85 ? -11.707 2.805 22.229 1.00 97.69 85 GLN A O 1
ATOM 702 N N . TYR A 1 86 ? -12.000 2.169 20.104 1.00 97.62 86 TYR A N 1
ATOM 703 C CA . TYR A 1 86 ? -13.391 1.764 20.272 1.00 97.62 86 TYR A CA 1
ATOM 704 C C . TYR A 1 86 ? -13.562 0.712 21.374 1.00 97.62 86 TYR A C 1
ATOM 706 O O . TYR A 1 86 ? -14.484 0.804 22.179 1.00 97.62 86 TYR A O 1
ATOM 714 N N . THR A 1 87 ? -12.623 -0.235 21.489 1.00 97.19 87 THR A N 1
ATOM 715 C CA . THR A 1 87 ? -12.644 -1.257 22.554 1.00 97.19 87 THR A CA 1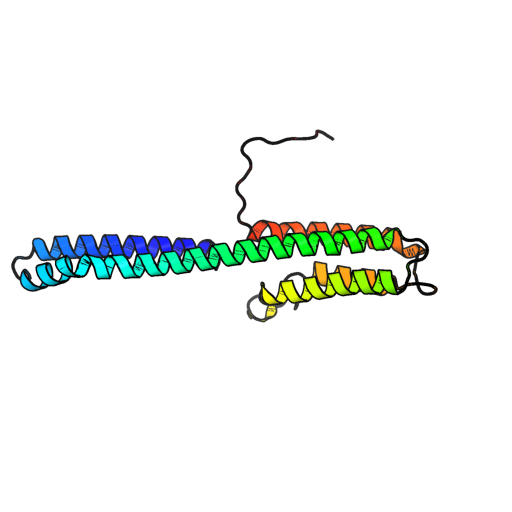
ATOM 716 C C . THR A 1 87 ? -12.376 -0.711 23.963 1.00 97.19 87 THR A C 1
ATOM 718 O O . THR A 1 87 ? -12.442 -1.471 24.929 1.00 97.19 87 THR A O 1
ATOM 721 N N . HIS A 1 88 ? -12.000 0.560 24.115 1.00 96.88 88 HIS A N 1
ATOM 722 C CA . HIS A 1 88 ? -11.828 1.210 25.419 1.00 96.88 88 HIS A CA 1
ATOM 723 C C . HIS A 1 88 ? -13.083 1.954 25.889 1.00 96.88 88 HIS A C 1
ATOM 725 O O . HIS A 1 88 ? -13.125 2.383 27.039 1.00 96.88 88 HIS A O 1
ATOM 731 N N . LEU A 1 89 ? -14.088 2.121 25.028 1.00 95.38 89 LEU A N 1
ATOM 732 C CA . LEU A 1 89 ? -15.320 2.817 25.381 1.00 95.38 89 LEU A CA 1
ATOM 733 C C . LEU A 1 89 ? -16.201 1.930 26.267 1.00 95.38 89 LEU A C 1
ATOM 735 O O . LEU A 1 89 ? -16.424 0.765 25.955 1.00 95.38 89 LEU A O 1
ATOM 739 N N . GLU A 1 90 ? -16.738 2.497 27.346 1.00 91.25 90 GLU A N 1
ATOM 740 C CA . GLU A 1 90 ? -17.649 1.780 28.250 1.00 91.25 90 GLU A CA 1
ATOM 741 C C . GLU A 1 90 ? -19.073 1.697 27.682 1.00 91.25 90 GLU A C 1
ATOM 743 O O . GLU A 1 90 ? -19.730 0.664 27.776 1.00 91.25 90 GLU A O 1
ATOM 748 N N . ALA A 1 91 ? -19.537 2.780 27.051 1.00 92.56 91 ALA A N 1
ATOM 749 C CA . ALA A 1 91 ? -20.871 2.892 26.465 1.00 92.56 91 ALA A CA 1
ATOM 750 C C . ALA A 1 91 ? -20.798 3.539 25.069 1.00 92.56 91 ALA A C 1
ATOM 752 O O . ALA A 1 91 ? -21.139 4.714 24.903 1.00 92.56 91 ALA A O 1
ATOM 753 N N . PRO A 1 92 ? -20.309 2.812 24.047 1.00 95.25 92 PRO A N 1
ATOM 754 C CA . PRO A 1 92 ? -20.150 3.374 22.717 1.00 95.25 92 PRO A CA 1
ATOM 755 C C . PRO A 1 92 ? -21.498 3.664 22.054 1.00 95.25 92 PRO A C 1
ATOM 757 O O . PRO A 1 92 ? -22.421 2.845 22.044 1.00 95.25 92 PRO A O 1
ATOM 760 N N . THR A 1 93 ? -21.587 4.832 21.431 1.00 97.19 93 THR A N 1
ATOM 761 C CA . THR A 1 93 ? -22.758 5.260 20.660 1.00 97.19 93 THR A CA 1
ATOM 762 C C . THR A 1 93 ? -22.802 4.589 19.286 1.00 97.19 93 THR A C 1
ATOM 764 O O . THR A 1 93 ? -21.780 4.170 18.735 1.00 97.19 93 THR A O 1
ATOM 767 N N . GLN A 1 94 ? -23.990 4.554 18.677 1.00 96.75 94 GLN A N 1
ATOM 768 C CA . GLN A 1 94 ? -24.157 4.081 17.299 1.00 96.75 94 GLN A CA 1
ATOM 769 C C . GLN A 1 94 ? -23.313 4.893 16.303 1.00 96.75 94 GLN A C 1
ATOM 771 O O . GLN A 1 94 ? -22.765 4.330 15.360 1.00 96.75 94 GLN A O 1
ATOM 776 N N . ALA A 1 95 ? -23.171 6.205 16.516 1.00 97.56 95 ALA A N 1
ATOM 777 C CA . ALA A 1 95 ? -22.369 7.066 15.650 1.00 97.56 95 ALA A CA 1
ATOM 778 C C . ALA A 1 95 ? -20.873 6.707 15.702 1.00 97.56 95 ALA A C 1
ATOM 780 O O . ALA A 1 95 ? -20.215 6.633 14.662 1.00 97.56 95 ALA A O 1
ATOM 781 N N . GLN A 1 96 ? -20.343 6.423 16.898 1.00 97.38 96 GLN A N 1
ATOM 782 C CA . GLN A 1 96 ? -18.963 5.955 17.068 1.00 97.38 96 GLN A CA 1
ATOM 783 C C . GLN A 1 96 ? -18.755 4.597 16.392 1.00 97.38 96 GLN A C 1
ATOM 785 O O . GLN A 1 96 ? -17.803 4.434 15.634 1.00 97.38 96 GLN A O 1
ATOM 790 N N . TYR A 1 97 ? -19.685 3.658 16.591 1.00 97.75 97 TYR A N 1
ATOM 791 C CA . TYR A 1 97 ? -19.650 2.353 15.925 1.00 97.75 97 TYR A CA 1
ATOM 792 C C . TYR A 1 97 ? -19.639 2.485 14.399 1.00 97.75 97 TYR A C 1
ATOM 794 O O . TYR A 1 97 ? -18.756 1.953 13.729 1.00 97.75 97 TYR A O 1
ATOM 802 N N . ALA A 1 98 ? -20.583 3.249 13.846 1.00 97.38 98 ALA A N 1
ATOM 803 C CA . ALA A 1 98 ? -20.699 3.458 12.408 1.00 97.38 98 ALA A CA 1
ATOM 804 C C . ALA A 1 98 ? -19.440 4.108 11.818 1.00 97.38 98 ALA A C 1
ATOM 806 O O . ALA A 1 98 ? -19.040 3.762 10.709 1.00 97.38 98 ALA A O 1
ATOM 807 N N . THR A 1 99 ? -18.793 5.009 12.563 1.00 97.69 99 THR A N 1
ATOM 808 C CA . THR A 1 99 ? -17.536 5.645 12.143 1.00 97.69 99 THR A CA 1
ATOM 809 C C . THR A 1 99 ? -16.422 4.612 11.993 1.00 97.69 99 THR A C 1
ATOM 811 O O . THR A 1 99 ? -15.832 4.510 10.917 1.00 97.69 99 THR A O 1
ATOM 814 N N . VAL A 1 100 ? -16.194 3.789 13.020 1.00 97.69 100 VAL A N 1
ATOM 815 C CA . VAL A 1 100 ? -15.139 2.761 13.016 1.00 97.69 100 VAL A CA 1
ATOM 816 C C . VAL A 1 100 ? -15.398 1.716 11.931 1.00 97.69 100 VAL A C 1
ATOM 818 O O . VAL A 1 100 ? -14.512 1.402 11.135 1.00 97.69 100 VAL A O 1
ATOM 821 N N . MET A 1 101 ? -16.636 1.222 11.839 1.00 97.94 101 MET A N 1
ATOM 822 C CA . MET A 1 101 ? -17.024 0.230 10.834 1.00 97.94 101 MET A CA 1
ATOM 823 C C . MET A 1 101 ? -16.890 0.773 9.411 1.00 97.94 101 MET A C 1
ATOM 825 O O . MET A 1 101 ? -16.401 0.065 8.529 1.00 97.94 101 MET A O 1
ATOM 829 N N . LYS A 1 102 ? -17.255 2.042 9.185 1.00 97.94 102 LYS A N 1
ATOM 830 C CA . LYS A 1 102 ? -17.045 2.715 7.900 1.00 97.94 102 LYS A CA 1
ATOM 831 C C . LYS A 1 102 ? -15.560 2.786 7.558 1.00 97.94 102 LYS A C 1
ATOM 833 O O . LYS A 1 102 ? -15.201 2.419 6.444 1.00 97.94 102 LYS A O 1
ATOM 838 N N . LYS A 1 103 ? -14.697 3.230 8.481 1.00 97.56 103 LYS A N 1
ATOM 839 C CA . LYS A 1 103 ? -13.251 3.327 8.216 1.00 97.56 103 LYS A CA 1
ATOM 840 C C . LYS A 1 103 ? -12.642 1.972 7.871 1.00 97.56 103 LYS A C 1
ATOM 842 O O . LYS A 1 103 ? -11.923 1.871 6.881 1.00 97.56 103 LYS A O 1
ATOM 847 N N . LEU A 1 104 ? -12.974 0.930 8.634 1.00 97.25 104 LEU A N 1
ATOM 848 C CA . LEU A 1 104 ? -12.512 -0.427 8.347 1.00 97.25 104 LEU A CA 1
ATOM 849 C C . LEU A 1 104 ? -13.017 -0.921 6.984 1.00 97.25 104 LEU A C 1
ATOM 851 O O . LEU A 1 104 ? -12.231 -1.483 6.230 1.00 97.25 104 LEU A O 1
ATOM 855 N N . SER A 1 105 ? -14.283 -0.670 6.636 1.00 96.25 105 SER A N 1
ATOM 856 C CA . SER A 1 105 ? -14.839 -1.044 5.327 1.00 96.25 105 SER A CA 1
ATOM 857 C C . SER A 1 105 ? -14.139 -0.330 4.170 1.00 96.25 105 SER A C 1
ATOM 859 O O . SER A 1 105 ? -13.781 -0.976 3.192 1.00 96.25 105 SER A O 1
ATOM 861 N N . VAL A 1 106 ? -13.905 0.981 4.293 1.00 95.69 106 VAL A N 1
ATOM 862 C CA . VAL A 1 106 ? -13.187 1.762 3.273 1.00 95.69 106 VAL A CA 1
ATOM 863 C C . VAL A 1 106 ? -11.786 1.198 3.075 1.00 95.69 106 VAL A C 1
ATOM 865 O O . VAL A 1 106 ? -11.400 0.909 1.951 1.00 95.69 106 VAL A O 1
ATOM 868 N N . VAL A 1 107 ? -11.049 0.961 4.164 1.00 95.56 107 VAL A N 1
ATOM 869 C CA . VAL A 1 107 ? -9.706 0.380 4.075 1.00 95.56 107 VAL A CA 1
ATOM 870 C C . VAL A 1 107 ? -9.746 -1.000 3.417 1.00 95.56 107 VAL A C 1
ATOM 872 O O . VAL A 1 107 ? -8.913 -1.279 2.563 1.00 95.56 107 VAL A O 1
ATOM 875 N N . ILE A 1 108 ? -10.714 -1.855 3.756 1.00 92.81 108 ILE A N 1
ATOM 876 C CA . ILE A 1 108 ? -10.890 -3.164 3.106 1.00 92.81 108 ILE A CA 1
ATOM 877 C C . ILE A 1 108 ? -11.034 -3.003 1.588 1.00 92.81 108 ILE A C 1
ATOM 879 O O . ILE A 1 108 ? -10.321 -3.678 0.845 1.00 92.81 108 ILE A O 1
ATOM 883 N N . ASP A 1 109 ? -11.896 -2.107 1.118 1.00 92.00 109 ASP A N 1
ATOM 884 C CA . ASP A 1 109 ? -12.114 -1.917 -0.320 1.00 92.00 109 ASP A CA 1
ATOM 885 C C . ASP A 1 109 ? -10.896 -1.297 -1.021 1.00 92.00 109 ASP A C 1
ATOM 887 O O . ASP A 1 109 ? -10.520 -1.745 -2.107 1.00 92.00 109 ASP A O 1
ATOM 891 N N . GLU A 1 110 ? -10.198 -0.360 -0.377 1.00 92.44 110 GLU A N 1
ATOM 892 C CA . GLU A 1 110 ? -8.946 0.198 -0.902 1.00 92.44 110 GLU A CA 1
ATOM 893 C C . GLU A 1 110 ? -7.837 -0.861 -1.004 1.00 92.44 110 GLU A C 1
ATOM 895 O O . GLU A 1 110 ? -7.065 -0.899 -1.963 1.00 92.44 110 GLU A O 1
ATOM 900 N N . PHE A 1 111 ? -7.780 -1.810 -0.068 1.00 90.69 111 PHE A N 1
ATOM 901 C CA . PHE A 1 111 ? -6.857 -2.938 -0.189 1.00 90.69 111 PHE A CA 1
ATOM 902 C C . PHE A 1 111 ? -7.154 -3.808 -1.414 1.00 90.69 111 PHE A C 1
ATOM 904 O O . PHE A 1 111 ? -6.214 -4.282 -2.054 1.00 90.69 111 PHE A O 1
ATOM 911 N N . ARG A 1 112 ? -8.431 -3.994 -1.766 1.00 87.00 112 ARG A N 1
ATOM 912 C CA . ARG A 1 112 ? -8.840 -4.748 -2.966 1.00 87.00 112 ARG A CA 1
ATOM 913 C C . ARG A 1 112 ? -8.581 -3.989 -4.260 1.00 87.00 112 ARG A C 1
ATOM 915 O O . ARG A 1 112 ? -8.414 -4.618 -5.300 1.00 87.00 112 ARG A O 1
ATOM 922 N N . SER A 1 113 ? -8.568 -2.658 -4.216 1.00 87.00 113 SER A N 1
ATOM 923 C CA . SER A 1 113 ? -8.263 -1.837 -5.390 1.00 87.00 113 SER A CA 1
ATOM 924 C C . SER A 1 113 ? -6.769 -1.904 -5.740 1.00 87.00 113 SER A C 1
ATOM 926 O O . SER A 1 113 ? -6.404 -1.963 -6.917 1.00 87.00 113 SER A O 1
ATOM 928 N N . VAL A 1 114 ? -5.901 -1.963 -4.721 1.00 87.69 114 VAL A N 1
ATOM 929 C CA . VAL A 1 114 ? -4.437 -1.986 -4.883 1.00 87.69 114 VAL A CA 1
ATOM 930 C C . VAL A 1 114 ? -3.885 -3.403 -5.082 1.00 87.69 114 VAL A C 1
ATOM 932 O O . VAL A 1 114 ? -2.957 -3.599 -5.877 1.00 87.69 114 VAL A O 1
ATOM 935 N N . PHE A 1 115 ? -4.428 -4.398 -4.374 1.00 85.44 115 PHE A N 1
ATOM 936 C CA . PHE A 1 115 ? -3.951 -5.782 -4.402 1.00 85.44 115 PHE A CA 1
ATOM 937 C C . PHE A 1 115 ? -4.996 -6.730 -4.989 1.00 85.44 115 PHE A C 1
ATOM 939 O O . PHE A 1 115 ? -6.171 -6.676 -4.645 1.00 85.44 115 PHE A O 1
ATOM 946 N N . ARG A 1 116 ? -4.541 -7.660 -5.836 1.00 76.44 116 ARG A N 1
ATOM 947 C CA . ARG A 1 116 ? -5.391 -8.743 -6.346 1.00 76.44 116 ARG A CA 1
ATOM 948 C C . ARG A 1 116 ? -5.733 -9.730 -5.237 1.00 76.44 116 ARG A C 1
ATOM 950 O O . ARG A 1 116 ? -4.895 -9.989 -4.371 1.00 76.44 116 ARG A O 1
ATOM 957 N N . ASN A 1 117 ? -6.932 -10.305 -5.303 1.00 71.81 117 ASN A N 1
ATOM 958 C CA . ASN A 1 117 ? -7.326 -11.397 -4.415 1.00 71.81 117 ASN A CA 1
ATOM 959 C C . ASN A 1 117 ? -6.427 -12.622 -4.662 1.00 71.81 117 ASN A C 1
ATOM 961 O O . ASN A 1 117 ? -5.986 -12.849 -5.791 1.00 71.81 117 ASN A O 1
ATOM 965 N N . LEU A 1 118 ? -6.145 -13.404 -3.616 1.00 65.88 118 LEU A N 1
ATOM 966 C CA . LEU A 1 118 ? -5.177 -14.503 -3.702 1.00 65.88 118 LEU A CA 1
ATOM 967 C C . LEU A 1 118 ? -5.672 -15.630 -4.629 1.00 65.88 118 LEU A C 1
ATOM 969 O O . LEU A 1 118 ? -4.886 -16.123 -5.431 1.00 65.88 118 LEU A O 1
ATOM 973 N N . ASP A 1 119 ? -6.980 -15.910 -4.641 1.00 58.81 119 ASP A N 1
ATOM 974 C CA . ASP A 1 119 ? -7.607 -16.926 -5.508 1.00 58.81 119 ASP A CA 1
ATOM 975 C C . ASP A 1 119 ? -7.832 -16.498 -6.973 1.00 58.81 119 ASP A C 1
ATOM 977 O O . ASP A 1 119 ? -8.234 -17.313 -7.807 1.00 58.81 119 ASP A O 1
ATOM 981 N N . GLU A 1 120 ? -7.565 -15.238 -7.344 1.00 56.41 120 GLU A N 1
ATOM 982 C CA . GLU A 1 120 ? -7.565 -14.851 -8.768 1.00 56.41 120 GLU A CA 1
ATOM 983 C C . GLU A 1 120 ? -6.393 -15.493 -9.528 1.00 56.41 120 GLU A C 1
ATOM 985 O O . GLU A 1 120 ? -6.454 -15.669 -10.748 1.00 56.41 120 GLU A O 1
ATOM 990 N N . ALA A 1 121 ? -5.333 -15.869 -8.810 1.00 53.72 121 ALA A N 1
ATOM 991 C CA . ALA A 1 121 ? -4.264 -16.716 -9.307 1.00 53.72 121 ALA A CA 1
ATOM 992 C C . ALA A 1 121 ? -4.486 -18.125 -8.740 1.00 53.72 121 ALA A C 1
ATOM 994 O O . ALA A 1 121 ? -4.440 -18.312 -7.533 1.00 53.72 121 ALA A O 1
ATOM 995 N N . ARG A 1 122 ? -4.714 -19.131 -9.594 1.00 55.62 122 ARG A N 1
ATOM 996 C CA . ARG A 1 122 ? -4.961 -20.550 -9.229 1.00 55.62 122 ARG A CA 1
ATOM 997 C C . ARG A 1 122 ? -3.800 -21.247 -8.477 1.00 55.62 122 ARG A C 1
ATOM 999 O O . ARG A 1 122 ? -3.727 -22.473 -8.471 1.00 55.62 122 ARG A O 1
ATOM 1006 N N . ASP A 1 123 ? -2.878 -20.497 -7.886 1.00 55.94 123 ASP A N 1
ATOM 1007 C CA . ASP A 1 123 ? -1.567 -20.967 -7.448 1.00 55.94 123 ASP A CA 1
ATOM 1008 C C . ASP A 1 123 ? -1.525 -21.403 -5.969 1.00 55.94 123 ASP A C 1
ATOM 1010 O O . ASP A 1 123 ? -0.545 -22.028 -5.563 1.00 55.94 123 ASP A O 1
ATOM 1014 N N . ALA A 1 124 ? -2.561 -21.137 -5.157 1.00 55.19 124 ALA A N 1
ATOM 1015 C CA . ALA A 1 124 ? -2.604 -21.578 -3.757 1.00 55.19 124 ALA A CA 1
ATOM 1016 C C . ALA A 1 124 ? -4.040 -21.870 -3.254 1.00 55.19 124 ALA A C 1
ATOM 1018 O O . ALA A 1 124 ? -4.769 -20.945 -2.930 1.00 55.19 124 ALA A O 1
ATOM 1019 N N . PRO A 1 125 ? -4.458 -23.143 -3.118 1.00 54.22 125 PRO A N 1
ATOM 1020 C CA . PRO A 1 125 ? -5.816 -23.494 -2.675 1.00 54.22 125 PRO A CA 1
ATOM 1021 C C . PRO A 1 125 ? -6.124 -23.168 -1.197 1.00 54.22 125 PRO A C 1
ATOM 1023 O O . PRO A 1 125 ? -7.288 -23.183 -0.814 1.00 54.22 125 PRO A O 1
ATOM 1026 N N . ASP A 1 126 ? -5.107 -22.854 -0.383 1.00 56.44 126 ASP A N 1
ATOM 1027 C CA . ASP A 1 126 ? -5.251 -22.492 1.040 1.00 56.44 126 ASP A CA 1
ATOM 1028 C C . ASP A 1 126 ? -5.052 -20.986 1.309 1.00 56.44 126 ASP A C 1
ATOM 1030 O O . ASP A 1 126 ? -5.003 -20.545 2.463 1.00 56.44 126 ASP A O 1
ATOM 1034 N N . SER A 1 127 ? -4.882 -20.169 0.265 1.00 58.19 127 SER A N 1
ATOM 1035 C CA . SER A 1 127 ? -4.765 -18.720 0.423 1.00 58.19 127 SER A CA 1
ATOM 1036 C C . SER A 1 127 ? -6.154 -18.093 0.418 1.00 58.19 127 SER A C 1
ATOM 1038 O O . SER A 1 127 ? -6.852 -18.198 -0.574 1.00 58.19 127 SER A O 1
ATOM 1040 N N . GLY A 1 128 ? -6.576 -17.474 1.524 1.00 60.22 128 GLY A N 1
ATOM 1041 C CA . GLY A 1 128 ? -7.932 -16.926 1.661 1.00 60.22 128 GLY A CA 1
ATOM 1042 C C . GLY A 1 128 ? -8.376 -15.988 0.525 1.00 60.22 128 GLY A C 1
ATOM 1043 O O . GLY A 1 128 ? -7.570 -15.419 -0.207 1.00 60.22 128 GLY A O 1
ATOM 1044 N N . TYR A 1 129 ? -9.686 -15.771 0.423 1.00 68.19 129 TYR A N 1
ATOM 1045 C CA . TYR A 1 129 ? -10.325 -15.008 -0.654 1.00 68.19 129 TYR A CA 1
ATOM 1046 C C . TYR A 1 129 ? -9.955 -13.513 -0.696 1.00 68.19 129 TYR A C 1
ATOM 1048 O O . TYR A 1 129 ? -10.319 -12.819 -1.649 1.00 68.19 129 TYR A O 1
ATOM 1056 N N . PHE A 1 130 ? -9.288 -12.985 0.335 1.00 72.19 130 PHE A N 1
ATOM 1057 C CA . PHE A 1 130 ? -8.944 -11.572 0.466 1.00 72.19 130 PHE A CA 1
ATOM 1058 C C . PHE A 1 130 ? -7.418 -11.349 0.541 1.00 72.19 130 PHE A C 1
ATOM 1060 O O . PHE A 1 130 ? -6.729 -12.114 1.219 1.00 72.19 130 PHE A O 1
ATOM 1067 N N . PRO A 1 131 ? -6.862 -10.271 -0.064 1.00 71.44 131 PRO A N 1
ATOM 1068 C CA . PRO A 1 131 ? -5.411 -10.045 -0.101 1.00 71.44 131 PRO A CA 1
ATOM 1069 C C . PRO A 1 131 ? -4.758 -10.017 1.291 1.00 71.44 131 PRO A C 1
ATOM 1071 O O . PRO A 1 131 ? -3.615 -10.436 1.461 1.00 71.44 131 PRO A O 1
ATOM 1074 N N . PHE A 1 132 ? -5.499 -9.535 2.298 1.00 83.25 132 PHE A N 1
ATOM 1075 C CA . PHE A 1 132 ? -5.070 -9.437 3.694 1.00 83.25 132 PHE A CA 1
ATOM 1076 C C . PHE A 1 132 ? -6.194 -9.765 4.694 1.00 83.25 132 PHE A C 1
ATOM 1078 O O . PHE A 1 132 ? -6.839 -8.867 5.242 1.00 83.25 132 PHE A O 1
ATOM 1085 N N . GLU A 1 133 ? -6.434 -11.053 4.951 1.00 87.06 133 GLU A N 1
ATOM 1086 C CA . GLU A 1 133 ? -7.548 -11.537 5.796 1.00 87.06 133 GLU A CA 1
ATOM 1087 C C . GLU A 1 133 ? -7.600 -10.913 7.203 1.00 87.06 133 GLU A C 1
ATOM 1089 O O . GLU A 1 133 ? -8.676 -10.734 7.773 1.00 87.06 133 GLU A O 1
ATOM 1094 N N . SER A 1 134 ? -6.457 -10.502 7.762 1.00 91.88 134 SER A N 1
ATOM 1095 C CA . SER A 1 134 ? -6.401 -9.861 9.080 1.00 91.88 134 SER A CA 1
ATOM 1096 C C . SER A 1 134 ? -7.281 -8.611 9.195 1.00 91.88 134 SER A C 1
ATOM 1098 O O . SER A 1 134 ? -7.852 -8.385 10.257 1.00 91.88 134 SER A O 1
ATOM 1100 N N . ILE A 1 135 ? -7.406 -7.798 8.136 1.00 92.31 135 ILE A N 1
ATOM 1101 C CA . ILE A 1 135 ? -8.223 -6.566 8.178 1.00 92.31 135 ILE A CA 1
ATOM 1102 C C . ILE A 1 135 ? -9.704 -6.930 8.269 1.00 92.31 135 ILE A C 1
ATOM 1104 O O . ILE A 1 135 ? -10.445 -6.377 9.080 1.00 92.31 135 ILE A O 1
ATOM 1108 N N . ARG A 1 136 ? -10.121 -7.914 7.471 1.00 92.12 136 ARG A N 1
ATOM 1109 C CA . ARG A 1 136 ? -11.483 -8.439 7.486 1.00 92.12 136 ARG A CA 1
ATOM 1110 C C . ARG A 1 136 ? -11.828 -9.064 8.839 1.00 92.12 136 ARG A C 1
ATOM 1112 O O . ARG A 1 136 ? -12.914 -8.834 9.361 1.00 92.12 136 ARG A O 1
ATOM 1119 N N . ALA A 1 137 ? -10.900 -9.808 9.435 1.00 94.56 137 ALA A N 1
ATOM 1120 C CA . ALA A 1 137 ? -11.083 -10.362 10.772 1.00 94.56 137 ALA A CA 1
ATOM 1121 C C . ALA A 1 137 ? -11.259 -9.259 11.833 1.00 94.56 137 ALA A C 1
ATOM 1123 O O . ALA A 1 137 ? -12.157 -9.362 12.664 1.00 94.56 137 ALA A O 1
ATOM 1124 N N . ILE A 1 138 ? -10.478 -8.170 11.767 1.00 96.69 138 ILE A N 1
ATOM 1125 C CA . ILE A 1 138 ? -10.651 -6.998 12.648 1.00 96.69 138 ILE A CA 1
ATOM 1126 C C . ILE A 1 138 ? -12.048 -6.386 12.474 1.00 96.69 138 ILE A C 1
ATOM 1128 O O . ILE A 1 138 ? -12.713 -6.106 13.468 1.00 96.69 138 ILE A O 1
ATOM 1132 N N . TYR A 1 139 ? -12.517 -6.222 11.234 1.00 97.06 139 TYR A N 1
ATOM 1133 C CA . TYR A 1 139 ? -13.870 -5.730 10.953 1.00 97.06 139 TYR A CA 1
ATOM 1134 C C . TYR A 1 139 ? -14.950 -6.584 11.625 1.00 97.06 139 TYR A C 1
ATOM 1136 O O . TYR A 1 139 ? -15.828 -6.042 12.293 1.00 97.06 139 TYR A O 1
ATOM 1144 N N . HIS A 1 140 ? -14.867 -7.911 11.509 1.00 96.69 140 HIS A N 1
ATOM 1145 C CA . HIS A 1 140 ? -15.832 -8.807 12.149 1.00 96.69 140 HIS A CA 1
ATOM 1146 C C . HIS A 1 140 ? -15.750 -8.758 13.680 1.00 96.69 140 HIS A C 1
ATOM 1148 O O . HIS A 1 140 ? -16.783 -8.659 14.333 1.00 96.69 140 HIS A O 1
ATOM 1154 N N . LEU A 1 141 ? -14.543 -8.722 14.253 1.00 97.12 141 LEU A N 1
ATOM 1155 C CA . LEU A 1 141 ? -14.345 -8.610 15.701 1.00 97.12 141 LEU A CA 1
ATOM 1156 C C . LEU A 1 141 ? -14.961 -7.335 16.296 1.00 97.12 141 LEU A C 1
ATOM 1158 O O . LEU A 1 141 ? -15.588 -7.389 17.356 1.00 97.12 141 LEU A O 1
ATOM 1162 N N . ILE A 1 142 ? -14.796 -6.189 15.628 1.00 97.25 142 ILE A N 1
ATOM 1163 C CA . ILE A 1 142 ? -15.431 -4.932 16.052 1.00 97.25 142 ILE A CA 1
ATOM 1164 C C . ILE A 1 142 ? -16.939 -4.976 15.800 1.00 97.25 142 ILE A C 1
ATOM 1166 O O . ILE A 1 142 ? -17.715 -4.529 16.644 1.00 97.25 142 ILE A O 1
ATOM 1170 N N . GLY A 1 143 ? -17.367 -5.561 14.681 1.00 96.38 143 GLY A N 1
ATOM 1171 C CA . GLY A 1 143 ? -18.777 -5.769 14.376 1.00 96.38 143 GLY A CA 1
ATOM 1172 C C . GLY A 1 143 ? -19.502 -6.545 15.478 1.00 96.38 143 GLY A C 1
ATOM 1173 O O . GLY A 1 143 ? -20.566 -6.117 15.927 1.00 96.38 143 GLY A O 1
ATOM 1174 N N . ASP A 1 144 ? -18.879 -7.618 15.965 1.00 96.56 144 ASP A N 1
ATOM 1175 C CA . ASP A 1 144 ? -19.408 -8.511 16.998 1.00 96.56 144 ASP A CA 1
ATOM 1176 C C . ASP A 1 144 ? -19.479 -7.878 18.393 1.00 96.56 144 ASP A C 1
ATOM 1178 O O . ASP A 1 144 ? -20.273 -8.345 19.223 1.00 96.56 144 ASP A O 1
ATOM 1182 N N . LEU A 1 145 ? -18.671 -6.843 18.666 1.00 95.19 145 LEU A N 1
ATOM 1183 C CA . LEU A 1 145 ? -18.747 -6.078 19.914 1.00 95.19 145 LEU A CA 1
ATOM 1184 C C . LEU A 1 145 ? -20.057 -5.294 20.026 1.00 95.19 145 LEU A C 1
ATOM 1186 O O . LEU A 1 145 ? -20.520 -5.090 21.145 1.00 95.19 145 LEU A O 1
ATOM 1190 N N . GLY A 1 146 ? -20.668 -4.908 18.902 1.00 95.00 146 GLY A N 1
ATOM 1191 C CA . GLY A 1 146 ? -21.921 -4.152 18.878 1.00 95.00 146 GLY A CA 1
ATOM 1192 C C . GLY A 1 146 ? -21.779 -2.731 19.429 1.00 95.00 146 GLY A C 1
ATOM 1193 O O . GLY A 1 146 ? -20.680 -2.193 19.507 1.00 95.00 146 GLY A O 1
ATOM 1194 N N . TYR A 1 147 ? -22.902 -2.110 19.798 1.00 96.38 147 TYR A N 1
ATOM 1195 C CA . TYR A 1 147 ? -22.960 -0.744 20.338 1.00 96.38 147 TYR A CA 1
ATOM 1196 C C . TYR A 1 147 ? -24.150 -0.549 21.291 1.00 96.38 147 TYR A C 1
ATOM 1198 O O . TYR A 1 147 ? -25.094 -1.348 21.307 1.00 96.38 147 TYR A O 1
ATOM 1206 N N . GLY A 1 148 ? -24.138 0.536 22.072 1.00 93.69 148 GLY A N 1
ATOM 1207 C CA . GLY A 1 148 ? -25.218 0.883 23.000 1.00 93.69 148 GLY A CA 1
ATOM 1208 C C . GLY A 1 148 ? -25.553 -0.260 23.963 1.00 93.69 148 GLY A C 1
ATOM 1209 O O . GLY A 1 148 ? -24.661 -0.867 24.544 1.00 93.69 148 GLY A O 1
ATOM 1210 N N . ALA A 1 149 ? -26.839 -0.598 24.090 1.00 90.56 149 ALA A N 1
ATOM 1211 C CA . ALA A 1 149 ? -27.299 -1.685 24.962 1.00 90.56 149 ALA A CA 1
ATOM 1212 C C . ALA A 1 149 ? -26.833 -3.088 24.521 1.00 90.56 149 ALA A C 1
ATOM 1214 O O . ALA A 1 149 ? -26.858 -4.021 25.315 1.00 90.56 149 ALA A O 1
ATOM 1215 N N . THR A 1 150 ? -26.416 -3.246 23.260 1.00 92.12 150 THR A N 1
ATOM 1216 C CA . THR A 1 150 ? -25.905 -4.520 22.721 1.00 92.12 150 THR A CA 1
ATOM 1217 C C . THR A 1 150 ? -24.387 -4.650 22.840 1.00 92.12 150 THR A C 1
ATOM 1219 O O . THR A 1 150 ? -23.829 -5.663 22.417 1.00 92.12 150 THR A O 1
ATOM 1222 N N . PHE A 1 151 ? -23.718 -3.632 23.394 1.00 95.69 151 PHE A N 1
ATOM 1223 C CA . PHE A 1 151 ? -22.270 -3.614 23.511 1.00 95.69 151 PHE A CA 1
ATOM 1224 C C . PHE A 1 151 ? -21.767 -4.661 24.510 1.00 95.69 151 PHE A C 1
ATOM 1226 O O . PHE A 1 151 ? -22.172 -4.686 25.673 1.00 95.69 151 PHE A O 1
ATOM 1233 N N . LYS A 1 152 ? -20.845 -5.514 24.060 1.00 94.44 152 LYS A N 1
ATOM 1234 C CA . LYS A 1 152 ? -20.260 -6.602 24.860 1.00 94.44 152 LYS A CA 1
ATOM 1235 C C . LYS A 1 152 ? -18.999 -6.131 25.587 1.00 94.44 152 LYS A C 1
ATOM 1237 O O . LYS A 1 152 ? -17.877 -6.461 25.192 1.00 94.44 152 LYS A O 1
ATOM 1242 N N . ALA A 1 153 ? -19.182 -5.331 26.637 1.00 92.25 153 ALA A N 1
ATOM 1243 C CA . ALA A 1 153 ? -18.082 -4.737 27.404 1.00 92.25 153 ALA A CA 1
ATOM 1244 C C . ALA A 1 153 ? -17.139 -5.785 28.033 1.00 92.25 153 ALA A C 1
ATOM 1246 O O . ALA A 1 153 ? -15.927 -5.580 28.087 1.00 92.25 153 ALA A O 1
ATOM 1247 N N . ASP A 1 154 ? -17.677 -6.938 28.433 1.00 93.94 154 ASP A N 1
ATOM 1248 C CA . ASP A 1 154 ? -16.940 -8.091 28.963 1.00 93.94 154 ASP A CA 1
ATOM 1249 C C . ASP A 1 154 ? -15.912 -8.653 27.967 1.00 93.94 154 ASP A C 1
ATOM 1251 O O . ASP A 1 154 ? -14.841 -9.119 28.359 1.00 93.94 154 ASP A O 1
ATOM 1255 N N . ARG A 1 155 ? -16.207 -8.565 26.665 1.00 94.56 155 ARG A N 1
ATOM 1256 C CA . ARG A 1 155 ? -15.327 -9.055 25.594 1.00 94.56 155 ARG A CA 1
ATOM 1257 C C . ARG A 1 155 ? -14.365 -8.003 25.063 1.00 94.56 155 ARG A C 1
ATOM 1259 O O . ARG A 1 155 ? -13.401 -8.364 24.393 1.00 94.56 155 ARG A O 1
ATOM 1266 N N . ALA A 1 156 ? -14.574 -6.727 25.379 1.00 95.06 156 ALA A N 1
ATOM 1267 C CA . ALA A 1 156 ? -13.817 -5.621 24.797 1.00 95.06 156 ALA A CA 1
ATOM 1268 C C . ALA A 1 156 ? -12.297 -5.750 25.016 1.00 95.06 156 ALA A C 1
ATOM 1270 O O . ALA A 1 156 ? -11.514 -5.522 24.092 1.00 95.06 156 ALA A O 1
ATOM 1271 N N . ALA A 1 157 ? -11.869 -6.187 26.205 1.00 96.38 157 ALA A N 1
ATOM 1272 C CA . ALA A 1 157 ? -10.454 -6.400 26.508 1.00 96.38 157 ALA A CA 1
ATOM 1273 C C . ALA A 1 157 ? -9.831 -7.546 25.687 1.00 96.38 157 ALA A C 1
ATOM 1275 O O . ALA A 1 157 ? -8.716 -7.396 25.185 1.00 96.38 157 ALA A O 1
ATOM 1276 N N . ALA A 1 158 ? -10.551 -8.660 25.520 1.00 96.62 158 ALA A N 1
ATOM 1277 C CA . ALA A 1 158 ? -10.101 -9.792 24.709 1.00 96.62 158 ALA A CA 1
ATOM 1278 C C . ALA A 1 158 ? -10.038 -9.407 23.224 1.00 96.62 158 ALA A C 1
ATOM 1280 O O . ALA A 1 158 ? -8.989 -9.544 22.594 1.00 96.62 158 ALA A O 1
ATOM 1281 N N . THR A 1 159 ? -11.102 -8.786 22.704 1.00 96.94 159 THR A N 1
ATOM 1282 C CA . THR A 1 159 ? -11.154 -8.291 21.324 1.00 96.94 159 THR A CA 1
ATOM 1283 C C . THR A 1 159 ? -9.998 -7.340 21.019 1.00 96.94 159 THR A C 1
ATOM 1285 O O . THR A 1 159 ? -9.391 -7.418 19.953 1.00 96.94 159 THR A O 1
ATOM 1288 N N . ARG A 1 160 ? -9.629 -6.463 21.958 1.00 97.50 160 ARG A N 1
ATOM 1289 C CA . ARG A 1 160 ? -8.480 -5.564 21.798 1.00 97.50 160 ARG A CA 1
ATOM 1290 C C . ARG A 1 160 ? -7.172 -6.319 21.579 1.00 97.50 160 ARG A C 1
ATOM 1292 O O . ARG A 1 160 ? -6.379 -5.930 20.720 1.00 97.50 160 ARG A O 1
ATOM 1299 N N . GLN A 1 161 ? -6.929 -7.372 22.357 1.00 97.62 161 GLN A N 1
ATOM 1300 C CA . GLN A 1 161 ? -5.723 -8.187 22.215 1.00 97.62 161 GLN A CA 1
ATOM 1301 C C . GLN A 1 161 ? -5.689 -8.881 20.850 1.00 97.62 161 GLN A C 1
ATOM 1303 O O . GLN A 1 161 ? -4.654 -8.834 20.177 1.00 97.62 161 GLN A O 1
ATOM 1308 N N . ASP A 1 162 ? -6.825 -9.419 20.405 1.00 97.44 162 ASP A N 1
ATOM 1309 C CA . ASP A 1 162 ? -6.957 -10.063 19.097 1.00 97.44 162 ASP A CA 1
ATOM 1310 C C . ASP A 1 162 ? -6.720 -9.071 17.951 1.00 97.44 162 ASP A C 1
ATOM 1312 O O . ASP A 1 162 ? -5.933 -9.345 17.041 1.00 97.44 162 ASP A O 1
ATOM 1316 N N . VAL A 1 163 ? -7.305 -7.870 18.025 1.00 97.19 163 VAL A N 1
ATOM 1317 C CA . VAL A 1 163 ? -7.088 -6.793 17.044 1.00 97.19 163 VAL A CA 1
ATOM 1318 C C . VAL A 1 163 ? -5.609 -6.407 16.974 1.00 97.19 163 VAL A C 1
ATOM 1320 O O . VAL A 1 163 ? -5.045 -6.313 15.881 1.00 97.19 163 VAL A O 1
ATOM 1323 N N . ILE A 1 164 ? -4.936 -6.244 18.118 1.00 97.12 164 ILE A N 1
ATOM 1324 C CA . ILE A 1 164 ? -3.496 -5.937 18.161 1.00 97.12 164 ILE A CA 1
ATOM 1325 C C . ILE A 1 164 ? -2.673 -7.082 17.554 1.00 97.12 164 ILE A C 1
ATOM 1327 O O . ILE A 1 164 ? -1.691 -6.833 16.845 1.00 97.12 164 ILE A O 1
ATOM 1331 N N . GLN A 1 165 ? -3.046 -8.335 17.808 1.00 96.56 165 GLN A N 1
ATOM 1332 C CA . GLN A 1 165 ? -2.347 -9.488 17.248 1.00 96.56 165 GLN A CA 1
ATOM 1333 C C . GLN A 1 165 ? -2.519 -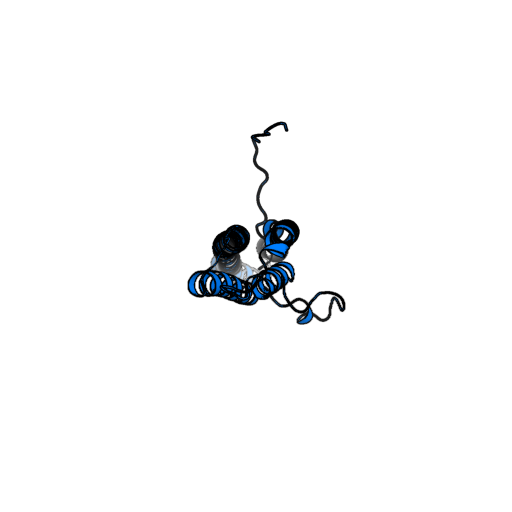9.562 15.725 1.00 96.56 165 GLN A C 1
ATOM 1335 O O . GLN A 1 165 ? -1.527 -9.724 15.005 1.00 96.56 165 GLN A O 1
ATOM 1340 N N . LEU A 1 166 ? -3.744 -9.392 15.224 1.00 95.50 166 LEU A N 1
ATOM 1341 C CA . LEU A 1 166 ? -4.053 -9.346 13.793 1.00 95.50 166 LEU A CA 1
ATOM 1342 C C . LEU A 1 166 ? -3.327 -8.188 13.105 1.00 95.50 166 LEU A C 1
ATOM 1344 O O . LEU A 1 166 ? -2.735 -8.382 12.040 1.00 95.50 166 LEU A O 1
ATOM 1348 N N . TRP A 1 167 ? -3.268 -7.023 13.752 1.00 95.62 167 TRP A N 1
ATOM 1349 C CA . TRP A 1 167 ? -2.500 -5.875 13.281 1.00 95.62 167 TRP A CA 1
ATOM 1350 C C . TRP A 1 167 ? -1.007 -6.191 13.142 1.00 95.62 167 TRP A C 1
ATOM 1352 O O . TRP A 1 167 ? -0.399 -5.923 12.103 1.00 95.62 167 TRP A O 1
ATOM 1362 N N . ARG A 1 168 ? -0.399 -6.824 14.153 1.00 93.81 168 ARG A N 1
ATOM 1363 C CA . ARG A 1 168 ? 1.014 -7.240 14.095 1.00 93.81 168 ARG A CA 1
ATOM 1364 C C . ARG A 1 168 ? 1.272 -8.229 12.956 1.00 93.81 168 ARG A C 1
ATOM 1366 O O . ARG A 1 168 ? 2.293 -8.102 12.276 1.00 93.81 168 ARG A O 1
ATOM 1373 N N . ARG A 1 169 ? 0.353 -9.177 12.732 1.00 92.06 169 ARG A N 1
ATOM 1374 C CA . ARG A 1 169 ? 0.428 -10.151 11.628 1.00 92.06 169 ARG A CA 1
ATOM 1375 C C . ARG A 1 169 ? 0.325 -9.472 10.263 1.00 92.06 169 ARG A C 1
ATOM 1377 O O . ARG A 1 169 ? 1.108 -9.797 9.382 1.00 92.06 169 ARG A O 1
ATOM 1384 N N . LEU A 1 170 ? -0.583 -8.509 10.112 1.00 91.56 170 LEU A N 1
ATOM 1385 C CA . LEU A 1 170 ? -0.799 -7.734 8.885 1.00 91.56 170 LEU A CA 1
ATOM 1386 C C . LEU A 1 170 ? 0.372 -6.811 8.535 1.00 91.56 170 LEU A C 1
ATOM 1388 O O . LEU A 1 170 ? 0.750 -6.666 7.373 1.00 91.56 170 LEU A O 1
ATOM 1392 N N . ARG A 1 171 ? 0.954 -6.173 9.551 1.00 91.81 171 ARG A N 1
ATOM 1393 C CA . ARG A 1 171 ? 1.995 -5.159 9.380 1.00 91.81 171 ARG A CA 1
ATOM 1394 C C . ARG A 1 171 ? 3.212 -5.698 8.634 1.00 91.81 171 ARG A C 1
ATOM 1396 O O . ARG A 1 171 ? 3.756 -5.011 7.780 1.00 91.81 171 ARG A O 1
ATOM 1403 N N . GLN A 1 172 ? 3.652 -6.912 8.946 1.00 87.75 172 GLN A N 1
ATOM 1404 C CA . GLN A 1 172 ? 4.861 -7.490 8.354 1.00 87.75 172 GLN A CA 1
ATOM 1405 C C . GLN A 1 172 ? 4.788 -7.681 6.829 1.00 87.75 172 GLN A C 1
ATOM 1407 O O . GLN A 1 172 ? 5.664 -7.147 6.146 1.00 87.75 172 GLN A O 1
ATOM 1412 N N . PRO A 1 173 ? 3.801 -8.404 6.264 1.00 86.81 173 PRO A N 1
ATOM 1413 C CA . PRO A 1 173 ? 3.706 -8.590 4.820 1.00 86.81 173 PRO A CA 1
ATOM 1414 C C . PRO A 1 173 ? 3.517 -7.257 4.091 1.00 86.81 173 PRO A C 1
ATOM 1416 O O . PRO A 1 173 ? 4.222 -7.002 3.122 1.00 86.81 173 PRO A O 1
ATOM 1419 N N . LEU A 1 174 ? 2.690 -6.348 4.615 1.00 88.69 174 LEU A N 1
ATOM 1420 C CA . LEU A 1 174 ? 2.490 -5.036 4.000 1.00 88.69 174 LEU A CA 1
ATOM 1421 C C . LEU A 1 174 ? 3.773 -4.190 3.979 1.00 88.69 174 LEU A C 1
ATOM 1423 O O . LEU A 1 174 ? 4.115 -3.574 2.974 1.00 88.69 174 LEU A O 1
ATOM 1427 N N . LEU A 1 175 ? 4.543 -4.197 5.070 1.00 88.44 175 LEU A N 1
ATOM 1428 C CA . LEU A 1 175 ? 5.814 -3.475 5.146 1.00 88.44 175 LEU A CA 1
ATOM 1429 C C . LEU A 1 175 ? 6.905 -4.036 4.224 1.00 88.44 175 LEU A C 1
ATOM 1431 O O . LEU A 1 175 ? 7.865 -3.311 3.933 1.00 88.44 175 LEU A O 1
ATOM 1435 N N . ARG A 1 176 ? 6.784 -5.294 3.776 1.00 86.62 176 ARG A N 1
ATOM 1436 C CA . ARG A 1 176 ? 7.681 -5.879 2.767 1.00 86.62 176 ARG A CA 1
ATOM 1437 C C . ARG A 1 176 ? 7.419 -5.296 1.376 1.00 86.62 176 ARG A C 1
ATOM 1439 O O . ARG A 1 176 ? 8.380 -5.100 0.641 1.00 86.62 176 ARG A O 1
ATOM 1446 N N . GLU A 1 177 ? 6.181 -4.918 1.058 1.00 86.19 177 GLU A N 1
ATOM 1447 C CA . GLU A 1 177 ? 5.820 -4.321 -0.242 1.00 86.19 177 GLU A CA 1
ATOM 1448 C C . GLU A 1 177 ? 6.459 -2.940 -0.486 1.00 86.19 177 GLU A C 1
ATOM 1450 O O . GLU A 1 177 ? 6.727 -2.544 -1.628 1.00 86.19 177 GLU A O 1
ATOM 1455 N N . PHE A 1 178 ? 6.767 -2.215 0.596 1.00 85.38 178 PHE A N 1
ATOM 1456 C CA . PHE A 1 178 ? 7.415 -0.905 0.535 1.00 85.38 178 PHE A CA 1
ATOM 1457 C C . PHE A 1 178 ? 8.899 -0.941 0.132 1.00 85.38 178 PHE A C 1
ATOM 1459 O O . PHE A 1 178 ? 9.451 0.125 -0.135 1.00 85.38 178 PHE A O 1
ATOM 1466 N N . ASP A 1 179 ? 9.565 -2.107 0.109 1.00 76.69 179 ASP A N 1
ATOM 1467 C CA . ASP A 1 179 ? 10.993 -2.238 -0.257 1.00 76.69 179 ASP A CA 1
ATOM 1468 C C . ASP A 1 179 ? 11.921 -1.216 0.454 1.00 76.69 179 ASP A C 1
ATOM 1470 O O . ASP A 1 179 ? 12.802 -0.600 -0.149 1.00 76.69 179 ASP A O 1
ATOM 1474 N N . ARG A 1 180 ? 11.705 -0.986 1.755 1.00 79.12 180 ARG A N 1
ATOM 1475 C CA . ARG A 1 180 ? 12.376 0.094 2.504 1.00 79.12 180 ARG A CA 1
ATOM 1476 C C . ARG A 1 180 ? 13.862 -0.192 2.717 1.00 79.12 180 ARG A C 1
ATOM 1478 O O . ARG A 1 180 ? 14.253 -1.320 3.018 1.00 79.12 180 ARG A O 1
ATOM 1485 N N . GLN A 1 181 ? 14.684 0.853 2.628 1.00 80.44 181 GLN A N 1
ATOM 1486 C CA . GLN A 1 181 ? 16.091 0.780 3.018 1.00 80.44 181 GLN A CA 1
ATOM 1487 C C . GLN A 1 181 ? 16.219 0.662 4.540 1.00 80.44 181 GLN A C 1
ATOM 1489 O O . GLN A 1 181 ? 15.404 1.206 5.289 1.00 80.44 181 GLN A O 1
ATOM 1494 N N . LYS A 1 182 ? 17.247 -0.057 5.001 1.00 83.19 182 LYS A N 1
ATOM 1495 C CA . LYS A 1 182 ? 17.570 -0.117 6.429 1.00 83.19 182 LYS A CA 1
ATOM 1496 C C . LYS A 1 182 ? 18.180 1.223 6.862 1.00 83.19 182 LYS A C 1
ATOM 1498 O O . LYS A 1 182 ? 19.042 1.730 6.143 1.00 83.19 182 LYS A O 1
ATOM 1503 N N . PRO A 1 183 ? 17.762 1.791 8.004 1.00 84.31 183 PRO A N 1
ATOM 1504 C CA . PRO A 1 183 ? 18.380 3.003 8.526 1.00 84.31 183 PRO A CA 1
ATOM 1505 C C . PRO A 1 183 ? 19.848 2.740 8.892 1.00 84.31 183 PRO A C 1
ATOM 1507 O O . PRO A 1 183 ? 20.194 1.652 9.352 1.00 84.31 183 PRO A O 1
ATOM 1510 N N . SER A 1 184 ? 20.709 3.738 8.683 1.00 85.75 184 SER A N 1
ATOM 1511 C CA . SER A 1 184 ? 22.147 3.658 8.988 1.00 85.75 184 SER A CA 1
ATOM 1512 C C . SER A 1 184 ? 22.470 3.878 10.468 1.00 85.75 184 SER A C 1
ATOM 1514 O O . SER A 1 184 ? 23.543 3.494 10.926 1.00 85.75 184 SER A O 1
ATOM 1516 N N . ARG A 1 185 ? 21.553 4.496 11.219 1.00 86.88 185 ARG A N 1
ATOM 1517 C CA . ARG A 1 185 ? 21.638 4.720 12.666 1.00 86.88 185 ARG A CA 1
ATOM 1518 C C . ARG A 1 185 ? 20.303 4.333 13.290 1.00 86.88 185 ARG A C 1
ATOM 1520 O O . ARG A 1 185 ? 19.259 4.657 12.729 1.00 86.88 185 ARG A O 1
ATOM 1527 N N . THR A 1 186 ? 20.347 3.628 14.415 1.00 82.44 186 THR A N 1
ATOM 1528 C CA . THR A 1 186 ? 19.162 3.109 15.111 1.00 82.44 186 THR A CA 1
ATOM 1529 C C . THR A 1 186 ? 19.073 3.672 16.520 1.00 82.44 186 THR A C 1
A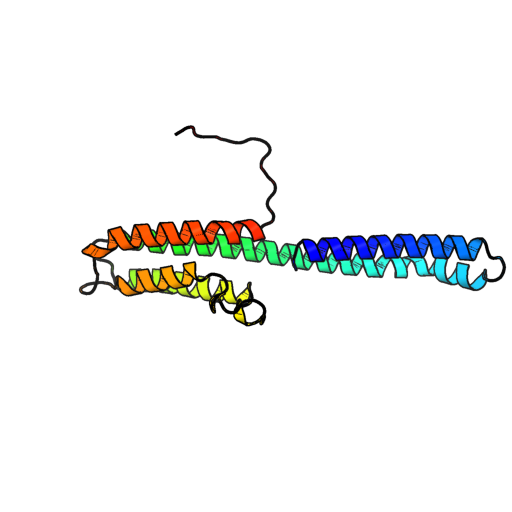TOM 1531 O O . THR A 1 186 ? 20.072 3.694 17.237 1.00 82.44 186 THR A O 1
ATOM 1534 N N . ASP A 1 187 ? 17.871 4.056 16.924 1.00 81.94 187 ASP A N 1
ATOM 1535 C CA . ASP A 1 187 ? 17.486 4.439 18.278 1.00 81.94 187 ASP A CA 1
ATOM 1536 C C . ASP A 1 187 ? 16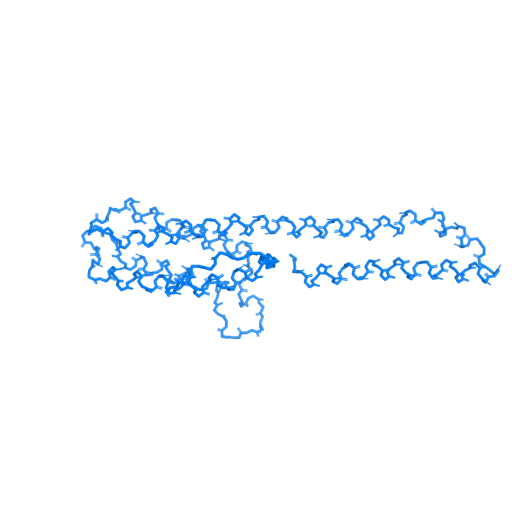.947 3.211 19.029 1.00 81.94 187 ASP A C 1
ATOM 1538 O O . ASP A 1 187 ? 15.749 2.946 19.091 1.00 81.94 187 ASP A O 1
ATOM 1542 N N . ILE A 1 188 ? 17.852 2.391 19.568 1.00 82.94 188 ILE A N 1
ATOM 1543 C CA . ILE A 1 188 ? 17.447 1.212 20.341 1.00 82.94 188 ILE A CA 1
ATOM 1544 C C . ILE A 1 188 ? 17.101 1.666 21.760 1.00 82.94 188 ILE A C 1
ATOM 1546 O O . ILE A 1 188 ? 17.989 2.018 22.534 1.00 82.94 188 ILE A O 1
ATOM 1550 N N . VAL A 1 189 ? 15.815 1.626 22.110 1.00 70.25 189 VAL A N 1
ATOM 1551 C CA . VAL A 1 189 ? 15.367 1.697 23.506 1.00 70.25 189 VAL A CA 1
ATOM 1552 C C . VAL A 1 189 ? 15.534 0.299 24.095 1.00 70.25 189 VAL A C 1
ATOM 1554 O O . VAL A 1 189 ? 14.793 -0.619 23.742 1.00 70.25 189 VAL A O 1
ATOM 1557 N N . THR A 1 190 ? 16.553 0.106 24.930 1.00 67.00 190 THR A N 1
ATOM 1558 C CA . THR A 1 190 ? 16.717 -1.134 25.697 1.00 67.00 190 THR A CA 1
ATOM 1559 C C . THR A 1 190 ? 15.563 -1.249 26.687 1.00 67.00 190 THR A C 1
ATOM 1561 O O . THR A 1 190 ? 15.369 -0.343 27.497 1.00 67.00 190 THR A O 1
ATOM 1564 N N . ALA A 1 191 ? 14.785 -2.325 26.557 1.00 51.81 191 ALA A N 1
ATOM 1565 C CA . ALA A 1 191 ? 13.721 -2.691 27.487 1.00 51.81 191 ALA A CA 1
ATOM 1566 C C . ALA A 1 191 ? 14.292 -3.252 28.793 1.00 51.81 191 ALA A C 1
ATOM 1568 O O . ALA A 1 191 ? 15.358 -3.908 28.722 1.00 51.81 191 ALA A O 1
#

Foldseek 3Di:
DAPVVLVVLVVVLVVLVVVLVVVLVVQVVVPVRVVVSVVSVVCVCVSNVVSVVVSVVVVVVLVVLLVLLVVLVVLLVVLLVLLLVQLVDPAADPVSLCVSLVSLVVSQVSQCVSDPAPVVDVPDPPRDRGPQVLSVVSSVLSVCCDHGPSGPNVCSVVSSVSSVVSVVVRCVVSVVRNVDDDDPDDDDDDD

Secondary structure (DSSP, 8-state):
--HHHHHHHHHHHHHHHHHHHHHHHHHHHSGGGHHHHHHHHHTHHHHHHHHHHHHHHHHHHHHHHHHHHHHHHHHHHHHHHHHHHHTT-SS--HHHHHHHHHHHHHHHHHHHHHS--GGGSTT-TTS-SSTTHHHHHHHHHHHHH--GGG--HHHHHHHHHHHHHHHHHHHHHHHHHTTPPPPSS------

Sequence (191 aa):
MTRRALLRWVVISILVYVAYGALLTWFKFVDRFDELYVLLKDGAIFVSAVPAAWLTACFQRRTSFLEQLRDLWSQLVDAVQEAVQYTHLEAPTQAQYATVMKKLSVVIDEFRSVFRNLDEARDAPDSGYFPFESIRAIYHLIGDLGYGATFKADRAAATRQDVIQLWRRLRQPLLREFDRQKPSRTDIVTA

Radius of gyration: 26.47 Å; chains: 1; bounding box: 61×32×76 Å